Protein AF-A0A8K0KXI8-F1 (afdb_monomer)

Foldseek 3Di:
DDDDPDDDDDPDPLVVDDPVVNVVCVVPPDDDDDDDDDDDDDDDDDDDDDDPVVVVPDDDDPDDDDDDDDDDDDDCLCDDPPDPDRPCPCSVVVVPDDDPVRDPDPCPLVVVVVVLVVLQVVLLVVLLVLLCVLLVVLVVVLVCCCPPNDPVCVVVSVVVSVVLSVVSSVQSSLLCLQLPSSPPCLPVVVCNVVSSVVSSVLSSVLSVVVVVLVVQQVVCVVVVHDRDDDDDRDRPGDDDQDDPDDPVVSLVVLLVLDDPVVSVVLVVVLVVPPPNCSNVVSSSVSSNVVSVVVSVVVVVVSVVVVLVVQVVCVVVVNHDPVNVVCVVVVVND

pLDDT: mean 77.42, std 18.37, range [28.11, 97.62]

Organism: NCBI:txid2601811

Sequence (333 aa):
MGWLWNSKPSDDGYDILDAKTKALLDKEAPKPQSSPPPAIASQTAQPPPKSYSERVGLTNPLDKPTSPSSSESDTSLTVPPQSLYQDGRYSHLWKTYTPSTSAPSPTASQDQLTNLLSSYSSRRAAVSRAALENCVEEHIAENECFSSGNLAQKMRGCRDESKTFSKCYTLQARFLKAMGYMDLRLDEDGRGDERREAMQARADGIWQEVRRREELEKMAKKEGREMPVFGELEVPWRGEVGSGKSSEERQEEMLAWFKEERRELVREELKKVPEGERELELRLRIAETKADVGYGEAVGRFFEQEKEDRRARKEKGNTTLGDWLKWMGGWSQ

Nearest PDB structures (foldseek):
  5y6p-assembly1_iC  TM=2.484E-01  e=6.116E+00  Griffithsia pacifica

Mean predicted aligned error: 17.14 Å

Secondary structure (DSSP, 8-state):
---S---PPPS-TTTTS-HHHHHHHHHHSPPPPPP-PPP-----PPPPPPPHHHHTT-----------------------TT-S-TTSTTHHHHHT---TTTS--TTHHHHHHHHHHHHHHHHHHHHHHHHHHHTHHHHHHHHHHHHHS-HHHHHTTSHHHHHHHHHHHHHHHHHHHHHTTT-GGGGTTS-HHHHHHHHHHHHHHHHHHHHHHHHHHHHHHHHTPPPPPP-------SS---TTS-HHHHHHHHHTTS-HHHHHHHHHHHTTS-HHHHHHHHHHHHHHHHHHHHHHHHHHHHHHHHHHHHHHHHHTT---HHHHHHHHTTTT-

Radius of gyration: 33.35 Å; Cα contacts (8 Å, |Δi|>4): 166; chains: 1; bounding box: 68×60×109 Å

Solvent-accessible surface area (backbone atoms only — not comparable to full-atom values): 20612 Å² total; per-residue (Å²): 141,87,87,88,91,84,78,80,92,64,100,58,77,70,77,78,51,55,71,70,57,47,55,48,47,69,68,70,50,78,79,85,76,85,82,84,84,84,91,78,93,78,91,76,85,83,77,81,84,80,58,73,65,74,77,71,72,68,76,82,81,92,76,86,87,82,85,81,82,89,81,89,80,94,70,91,56,84,53,62,87,89,48,93,60,82,84,38,85,58,31,73,62,56,75,74,58,70,59,75,92,77,52,84,53,88,52,56,63,56,51,50,52,50,50,52,53,49,51,51,51,50,37,53,50,49,41,52,51,54,16,46,65,68,30,42,67,38,46,48,52,30,49,44,30,69,76,72,42,55,70,72,44,43,76,60,62,34,55,68,39,48,47,52,28,54,49,44,34,54,49,34,38,40,44,36,37,23,58,41,71,66,46,86,66,50,55,74,78,73,53,29,64,66,52,47,53,53,45,49,55,50,38,41,54,52,49,54,52,53,52,53,52,52,52,50,41,53,48,22,63,74,72,72,46,77,74,79,86,76,79,84,80,92,68,75,61,70,68,91,78,76,87,90,63,56,74,66,60,48,47,54,59,57,42,64,79,41,58,69,78,56,31,54,54,51,52,61,54,43,71,77,40,58,79,91,48,35,61,59,52,50,52,40,52,50,26,46,47,52,60,53,46,61,50,52,53,53,54,49,52,50,54,52,51,55,51,48,54,51,50,54,28,52,76,70,70,62,68,49,75,68,56,55,51,37,50,77,69,63,72,68,121

Structure (mmCIF, N/CA/C/O backbone):
data_AF-A0A8K0KXI8-F1
#
_entry.id   AF-A0A8K0KXI8-F1
#
loop_
_atom_site.group_PDB
_atom_site.id
_atom_site.type_symbol
_atom_site.label_atom_id
_atom_site.label_alt_id
_atom_site.label_comp_id
_atom_site.label_asym_id
_atom_site.label_entity_id
_atom_site.label_seq_id
_atom_site.pdbx_PDB_ins_code
_atom_site.Cartn_x
_atom_site.Cartn_y
_atom_site.Cartn_z
_atom_site.occupancy
_atom_site.B_iso_or_equiv
_atom_site.auth_seq_id
_atom_site.auth_comp_id
_atom_site.auth_asym_id
_atom_site.auth_atom_id
_atom_site.pdbx_PDB_model_num
ATOM 1 N N . MET A 1 1 ? -22.326 21.708 -14.425 1.00 40.41 1 MET A N 1
ATOM 2 C CA . MET A 1 1 ? -22.772 20.695 -15.404 1.00 40.41 1 MET A CA 1
ATOM 3 C C . MET A 1 1 ? -23.686 19.706 -14.699 1.00 40.41 1 MET A C 1
ATOM 5 O O . MET A 1 1 ? -23.256 18.624 -14.334 1.00 40.41 1 MET A O 1
ATOM 9 N N . GLY A 1 2 ? -24.916 20.118 -14.406 1.00 41.84 2 GLY A N 1
ATOM 10 C CA . GLY A 1 2 ? -25.935 19.235 -13.856 1.00 41.84 2 GLY A CA 1
ATOM 11 C C . GLY A 1 2 ? -27.028 19.129 -14.895 1.00 41.84 2 GLY A C 1
ATOM 12 O O . GLY A 1 2 ? -27.611 20.156 -15.202 1.00 41.84 2 GLY A O 1
ATOM 13 N N . TRP A 1 3 ? -27.222 17.938 -15.454 1.00 55.59 3 TRP A N 1
ATOM 14 C CA . TRP A 1 3 ? -28.424 17.466 -16.145 1.00 55.59 3 TRP A CA 1
ATOM 15 C C . TRP A 1 3 ? -28.251 15.961 -16.404 1.00 55.59 3 TRP A C 1
ATOM 17 O O . TRP A 1 3 ? -27.140 15.526 -16.693 1.00 55.59 3 TRP A O 1
ATOM 27 N N . LEU A 1 4 ? -29.363 15.219 -16.300 1.00 50.09 4 LEU A N 1
ATOM 28 C CA . LEU A 1 4 ? -29.606 13.814 -16.701 1.00 50.09 4 LEU A CA 1
ATOM 29 C C . LEU A 1 4 ? -29.782 12.715 -15.633 1.00 50.09 4 LEU A C 1
ATOM 31 O O . LEU A 1 4 ? -29.977 11.572 -16.021 1.00 50.09 4 LEU A O 1
ATOM 35 N N . TRP A 1 5 ? -29.871 13.005 -14.331 1.00 50.44 5 TRP A N 1
ATOM 36 C CA . TRP A 1 5 ? -30.201 11.953 -13.340 1.00 50.44 5 TRP A CA 1
ATOM 37 C C . TRP A 1 5 ? -31.448 12.258 -12.514 1.00 50.44 5 TRP A C 1
ATOM 39 O O . TRP A 1 5 ? -31.428 12.218 -11.289 1.00 50.44 5 TRP A O 1
ATOM 49 N N . ASN A 1 6 ? -32.555 12.563 -13.195 1.00 40.97 6 ASN A N 1
ATOM 50 C CA . ASN A 1 6 ? -33.868 12.542 -12.559 1.00 40.97 6 ASN A CA 1
ATOM 51 C C . ASN A 1 6 ? -34.928 11.961 -13.506 1.00 40.97 6 ASN A C 1
ATOM 53 O O . ASN A 1 6 ? -35.677 12.694 -14.145 1.00 40.97 6 ASN A O 1
ATOM 57 N N . SER A 1 7 ? -34.985 10.633 -13.602 1.00 42.75 7 SER A N 1
ATOM 58 C CA . SER A 1 7 ? -36.210 9.934 -13.996 1.00 42.75 7 SER A CA 1
ATOM 59 C C . SER A 1 7 ? -36.332 8.634 -13.198 1.00 42.75 7 SER A C 1
ATOM 61 O O . SER A 1 7 ? -35.348 7.944 -12.944 1.00 42.75 7 SER A O 1
ATOM 63 N N . LYS A 1 8 ? -37.543 8.394 -12.691 1.00 44.78 8 LYS A N 1
ATOM 64 C CA . LYS A 1 8 ? -37.931 7.231 -11.881 1.00 44.78 8 LYS A CA 1
ATOM 65 C C . LYS A 1 8 ? -37.913 5.961 -12.750 1.00 44.78 8 LYS A C 1
ATOM 67 O O . LYS A 1 8 ? -38.128 6.086 -13.953 1.00 44.78 8 LYS A O 1
ATOM 72 N N . PRO A 1 9 ? -37.704 4.765 -12.171 1.00 45.16 9 PRO A N 1
ATOM 73 C CA . PRO A 1 9 ? -37.575 3.542 -12.953 1.00 45.16 9 PRO A CA 1
ATOM 74 C C . PRO A 1 9 ? -38.932 3.139 -13.545 1.00 45.16 9 PRO A C 1
ATOM 76 O O . PRO A 1 9 ? -39.883 2.891 -12.806 1.00 45.16 9 PRO A O 1
ATOM 79 N N . SER A 1 10 ? -39.023 3.087 -14.873 1.00 48.97 10 SER A N 1
ATOM 80 C CA . SER A 1 10 ? -39.963 2.213 -15.579 1.00 48.97 10 SER A CA 1
ATOM 81 C C . SER A 1 10 ? -39.191 0.977 -16.030 1.00 48.97 10 SER A C 1
ATOM 83 O O . SER A 1 10 ? -38.054 1.110 -16.482 1.00 48.97 10 SER A O 1
ATOM 85 N N . ASP A 1 11 ? -39.796 -0.199 -15.871 1.00 56.03 11 ASP A N 1
ATOM 86 C CA . ASP A 1 11 ? -39.132 -1.513 -15.921 1.00 56.03 11 ASP A CA 1
ATOM 87 C C . ASP A 1 11 ? -38.483 -1.861 -17.276 1.00 56.03 11 ASP A C 1
ATOM 89 O O . ASP A 1 11 ? -37.634 -2.742 -17.332 1.00 56.03 11 ASP A O 1
ATOM 93 N N . ASP A 1 12 ? -38.786 -1.119 -18.348 1.00 61.91 12 ASP A N 1
ATOM 94 C CA . ASP A 1 12 ? -38.212 -1.341 -19.674 1.00 61.91 12 ASP A CA 1
ATOM 95 C C . ASP A 1 12 ? -37.539 -0.074 -20.228 1.00 61.91 12 ASP A C 1
ATOM 97 O O . ASP A 1 12 ? -38.179 0.901 -20.629 1.00 61.91 12 ASP A O 1
ATOM 101 N N . GLY A 1 13 ? -36.203 -0.098 -20.318 1.00 72.50 13 GLY A N 1
ATOM 102 C CA . GLY A 1 13 ? -35.390 0.982 -20.902 1.00 72.50 13 GLY A CA 1
ATOM 103 C C . GLY A 1 13 ? -35.623 1.216 -22.403 1.00 72.50 13 GLY A C 1
ATOM 104 O O . GLY A 1 13 ? -35.084 2.168 -22.968 1.00 72.50 13 GLY A O 1
ATOM 105 N N . TYR A 1 14 ? -36.437 0.373 -23.048 1.00 76.06 14 TYR A N 1
ATOM 106 C CA . TYR A 1 14 ? -36.833 0.517 -24.447 1.00 76.06 14 TYR A CA 1
ATOM 107 C C . TYR A 1 14 ? -37.674 1.774 -24.673 1.00 76.06 14 TYR A C 1
ATOM 109 O O . TYR A 1 14 ? -37.501 2.468 -25.676 1.00 76.06 14 TYR A O 1
ATOM 117 N N . ASP A 1 15 ? -38.533 2.131 -23.717 1.00 73.56 15 ASP A N 1
ATOM 118 C CA . ASP A 1 15 ? -39.483 3.232 -23.882 1.00 73.56 15 ASP A CA 1
ATOM 119 C C . ASP A 1 15 ? -38.824 4.612 -23.920 1.00 73.56 15 ASP A C 1
ATOM 121 O O . ASP A 1 15 ? -39.376 5.536 -24.522 1.00 73.56 15 ASP A O 1
ATOM 125 N N . ILE A 1 16 ? -37.609 4.723 -23.385 1.00 78.38 16 ILE A N 1
ATOM 126 C CA . ILE A 1 16 ? -36.824 5.961 -23.301 1.00 78.38 16 ILE A CA 1
ATOM 127 C C . ILE A 1 16 ? -36.079 6.254 -24.624 1.00 78.38 16 ILE A C 1
ATOM 129 O O . ILE A 1 16 ? -35.531 7.339 -24.806 1.00 78.38 16 ILE A O 1
ATOM 133 N N . LEU A 1 17 ? -36.068 5.319 -25.581 1.00 81.06 17 LEU A N 1
ATOM 134 C CA . LEU A 1 17 ? -35.341 5.475 -26.844 1.00 81.06 17 LEU A CA 1
ATOM 135 C C . LEU A 1 17 ? -36.074 6.377 -27.856 1.00 81.06 17 LEU A C 1
ATOM 137 O O . LEU A 1 17 ? -37.298 6.312 -28.010 1.00 81.06 17 LEU A O 1
ATOM 141 N N . ASP A 1 18 ? -35.303 7.168 -28.611 1.00 84.00 18 ASP A N 1
ATOM 142 C CA . ASP A 1 18 ? -35.806 7.975 -29.729 1.00 84.00 18 ASP A CA 1
ATOM 143 C C . ASP A 1 18 ? -36.464 7.100 -30.814 1.00 84.00 18 ASP A C 1
ATOM 145 O O . ASP A 1 18 ? -36.038 5.977 -31.097 1.00 84.00 18 ASP A O 1
ATOM 149 N N . ALA A 1 19 ? -37.488 7.637 -31.485 1.00 85.44 19 ALA A N 1
ATOM 150 C CA . ALA A 1 19 ? -38.315 6.887 -32.440 1.00 85.44 19 ALA A CA 1
ATOM 151 C C . ALA A 1 19 ? -37.519 6.254 -33.599 1.00 85.44 19 ALA A C 1
ATOM 153 O O . ALA A 1 19 ? -37.857 5.167 -34.066 1.00 85.44 19 ALA A O 1
ATOM 154 N N . LYS A 1 20 ? -36.437 6.904 -34.052 1.00 82.94 20 LYS A N 1
ATOM 155 C CA . LYS A 1 20 ? -35.549 6.352 -35.091 1.00 82.94 20 LYS A CA 1
ATOM 156 C C . LYS A 1 20 ? -34.763 5.138 -34.592 1.00 82.94 20 LYS A C 1
ATOM 158 O O . LYS A 1 20 ? -34.532 4.210 -35.358 1.00 82.94 20 LYS A O 1
ATOM 163 N N . THR A 1 21 ? -34.362 5.146 -33.327 1.00 78.88 21 THR A N 1
ATOM 164 C CA . THR A 1 21 ? -33.583 4.081 -32.691 1.00 78.88 21 THR A CA 1
ATOM 165 C C . THR A 1 21 ? -34.464 2.881 -32.376 1.00 78.88 21 THR A C 1
ATOM 167 O O . THR A 1 21 ? -34.054 1.757 -32.646 1.00 78.88 21 THR A O 1
ATOM 170 N N . LYS A 1 22 ? -35.702 3.119 -31.919 1.00 86.69 22 LYS A N 1
ATOM 171 C CA . LYS A 1 22 ? -36.737 2.078 -31.793 1.00 86.69 22 LYS A CA 1
ATOM 172 C C . LYS A 1 22 ? -36.995 1.389 -33.131 1.00 86.69 22 LYS A C 1
ATOM 174 O O . LYS A 1 22 ? -36.870 0.180 -33.232 1.00 86.69 22 LYS A O 1
ATOM 179 N N . ALA A 1 23 ? -37.203 2.166 -34.196 1.00 82.94 23 ALA A N 1
ATOM 180 C CA . ALA A 1 23 ? -37.436 1.612 -35.530 1.00 82.94 23 ALA A CA 1
ATOM 181 C C . ALA A 1 23 ? -36.261 0.771 -36.067 1.00 82.94 23 ALA A C 1
ATOM 183 O O . ALA A 1 23 ? -36.478 -0.168 -36.830 1.00 82.94 23 ALA A O 1
ATOM 184 N N . LEU A 1 24 ? -35.018 1.097 -35.693 1.00 85.38 24 LEU A N 1
ATOM 185 C CA . LEU A 1 24 ? -33.849 0.282 -36.033 1.00 85.38 24 LEU A CA 1
ATOM 186 C C . LEU A 1 24 ? -33.778 -0.994 -35.192 1.00 85.38 24 LEU A C 1
ATOM 188 O O . LEU A 1 24 ? -33.515 -2.055 -35.750 1.00 85.38 24 LEU A O 1
ATOM 192 N N . LEU A 1 25 ? -34.044 -0.911 -33.886 1.00 81.75 25 LEU A N 1
ATOM 193 C CA . LEU A 1 25 ? -34.084 -2.089 -33.021 1.00 81.75 25 LEU A CA 1
ATOM 194 C C . LEU A 1 25 ? -35.198 -3.047 -33.440 1.00 81.75 25 LEU A C 1
ATOM 196 O O . LEU A 1 25 ? -34.926 -4.228 -33.578 1.00 81.75 25 LEU A O 1
ATOM 200 N N . ASP A 1 26 ? -36.401 -2.559 -33.740 1.00 82.06 26 ASP A N 1
ATOM 201 C CA . ASP A 1 26 ? -37.510 -3.395 -34.223 1.00 82.06 26 ASP A CA 1
ATOM 202 C C . ASP A 1 26 ? -37.189 -4.078 -35.562 1.00 82.06 26 ASP A C 1
ATOM 204 O O . ASP A 1 26 ? -37.678 -5.172 -35.849 1.00 82.06 26 ASP A O 1
ATOM 208 N N . LYS A 1 27 ? -36.367 -3.435 -36.401 1.00 83.38 27 LYS A N 1
ATOM 209 C CA . LYS A 1 27 ? -35.970 -3.961 -37.711 1.00 83.38 27 LYS A CA 1
ATOM 210 C C . LYS A 1 27 ? -34.863 -5.013 -37.614 1.00 83.38 27 LYS A C 1
ATOM 212 O O . LYS A 1 27 ? -34.875 -5.967 -38.389 1.00 83.38 27 LYS A O 1
ATOM 217 N N . GLU A 1 28 ? -33.914 -4.820 -36.703 1.00 80.25 28 GLU A N 1
ATOM 218 C CA . GLU A 1 28 ? -32.741 -5.687 -36.526 1.00 80.25 28 GLU A CA 1
ATOM 219 C C . GLU A 1 28 ? -32.944 -6.744 -35.426 1.00 80.25 28 GLU A C 1
ATOM 221 O O . GLU A 1 28 ? -32.172 -7.701 -35.333 1.00 80.25 28 GLU A O 1
ATOM 226 N N . ALA A 1 29 ? -33.976 -6.607 -34.587 1.00 76.69 29 ALA A N 1
ATOM 227 C CA . ALA A 1 29 ? -34.255 -7.560 -33.526 1.00 76.69 29 ALA A CA 1
ATOM 228 C C . ALA A 1 29 ? -34.693 -8.914 -34.113 1.00 76.69 29 ALA A C 1
ATOM 230 O O . ALA A 1 29 ? -35.582 -8.982 -34.971 1.00 76.69 29 ALA A O 1
ATOM 231 N N . PRO A 1 30 ? -34.107 -10.027 -33.639 1.00 65.38 30 PRO A N 1
ATOM 232 C CA . PRO A 1 30 ? -34.533 -11.354 -34.050 1.00 65.38 30 PRO A CA 1
ATOM 233 C C . PRO A 1 30 ? -35.981 -11.591 -33.606 1.00 65.38 30 PRO A C 1
ATOM 235 O O . PRO A 1 30 ? -36.339 -11.351 -32.453 1.00 65.38 30 PRO A O 1
ATOM 238 N N . LYS A 1 31 ? -36.826 -12.082 -34.523 1.00 63.62 31 LYS A N 1
ATOM 239 C CA . LYS A 1 31 ? -38.225 -12.409 -34.208 1.00 63.62 31 LYS A CA 1
ATOM 240 C C . LYS A 1 31 ? -38.271 -13.415 -33.045 1.00 63.62 31 LYS A C 1
ATOM 242 O O . LYS A 1 31 ? -37.579 -14.434 -33.127 1.00 63.62 31 LYS A O 1
ATOM 247 N N . PRO A 1 32 ? -39.084 -13.177 -32.000 1.00 49.28 32 PRO A N 1
ATOM 248 C CA . PRO A 1 32 ? -39.177 -14.084 -30.866 1.00 49.28 32 PRO A CA 1
ATOM 249 C C . PRO A 1 32 ? -39.672 -15.456 -31.330 1.00 49.28 32 PRO A C 1
ATOM 251 O O . PRO A 1 32 ? -40.753 -15.594 -31.905 1.00 49.28 32 PRO A O 1
ATOM 254 N N . GLN A 1 33 ? -38.850 -16.477 -31.093 1.00 45.06 33 GLN A N 1
ATOM 255 C CA . GLN A 1 33 ? -39.262 -17.867 -31.215 1.00 45.06 33 GLN A CA 1
ATOM 256 C C . GLN A 1 33 ? -40.294 -18.160 -30.121 1.00 45.06 33 GLN A C 1
ATOM 258 O O . GLN A 1 33 ? -40.039 -17.934 -28.939 1.00 45.06 33 GLN A O 1
ATOM 263 N N . SER A 1 34 ? -41.462 -18.664 -30.514 1.00 38.59 34 SER A N 1
ATOM 264 C CA . SER A 1 34 ? -42.458 -19.205 -29.589 1.00 38.59 34 SER A CA 1
ATOM 265 C C . SER A 1 34 ? -41.847 -20.341 -28.762 1.00 38.59 34 SER A C 1
ATOM 267 O O . SER A 1 34 ? -41.314 -21.294 -29.331 1.00 38.59 34 SER A O 1
ATOM 269 N N . SER A 1 35 ? -41.950 -20.270 -27.439 1.00 42.75 35 SER A N 1
ATOM 270 C CA . SER A 1 35 ? -41.620 -21.362 -26.514 1.00 42.75 35 SER A CA 1
ATOM 271 C C . SER A 1 35 ? -42.904 -22.097 -26.061 1.00 42.75 35 SER A C 1
ATOM 273 O O . SER A 1 35 ? -44.002 -21.585 -26.280 1.00 42.75 35 SER A O 1
ATOM 275 N N . PRO A 1 36 ? -42.822 -23.251 -25.371 1.00 48.16 36 PRO A N 1
ATOM 276 C CA . PRO A 1 36 ? -42.325 -24.558 -25.839 1.00 48.16 36 PRO A CA 1
ATOM 277 C C . PRO A 1 36 ? -43.328 -25.704 -25.499 1.00 48.16 36 PRO A C 1
ATOM 279 O O . PRO A 1 36 ? -44.312 -25.461 -24.801 1.00 48.16 36 PRO A O 1
ATOM 282 N N . PRO A 1 37 ? -43.088 -26.980 -25.871 1.00 37.28 37 PRO A N 1
ATOM 283 C CA . PRO A 1 37 ? -43.632 -28.118 -25.125 1.00 37.28 37 PRO A CA 1
ATOM 284 C C . PRO A 1 37 ? -42.570 -28.795 -24.225 1.00 37.28 37 PRO A C 1
ATOM 286 O O . PRO A 1 37 ? -41.371 -28.574 -24.411 1.00 37.28 37 PRO A O 1
ATOM 289 N N . PRO A 1 38 ? -42.999 -29.568 -23.205 1.00 43.50 38 PRO A N 1
ATOM 290 C CA . PRO A 1 38 ? -42.221 -29.840 -21.999 1.00 43.50 38 PRO A CA 1
ATOM 291 C C . PRO A 1 38 ? -41.203 -30.982 -22.133 1.00 43.50 38 PRO A C 1
ATOM 293 O O . PRO A 1 38 ? -41.241 -31.803 -23.046 1.00 43.50 38 PRO A O 1
ATOM 296 N N . ALA A 1 39 ? -40.294 -30.998 -21.157 1.00 41.56 39 ALA A N 1
ATOM 297 C CA . ALA A 1 39 ? -39.118 -31.845 -21.032 1.00 41.56 39 ALA A CA 1
ATOM 298 C C . ALA A 1 39 ? -39.395 -33.359 -21.015 1.00 41.56 39 ALA A C 1
ATOM 300 O O . ALA A 1 39 ? -40.261 -33.838 -20.284 1.00 41.56 39 ALA A O 1
ATOM 301 N N . ILE A 1 40 ? -38.533 -34.110 -21.709 1.00 33.12 40 ILE A N 1
ATOM 302 C CA . ILE A 1 40 ? -38.200 -35.500 -21.380 1.00 33.12 40 ILE A CA 1
ATOM 303 C C . ILE A 1 40 ? -36.675 -35.626 -21.387 1.00 33.12 40 ILE A C 1
ATOM 305 O O . ILE A 1 40 ? -36.001 -35.251 -22.345 1.00 33.12 40 ILE A O 1
ATOM 309 N N . ALA A 1 41 ? -36.143 -36.141 -20.281 1.00 42.56 41 ALA A N 1
ATOM 310 C CA . ALA A 1 41 ? -34.749 -36.508 -20.114 1.00 42.56 41 ALA A CA 1
ATOM 311 C C . ALA A 1 41 ? -34.392 -37.715 -20.993 1.00 42.56 41 ALA A C 1
ATOM 313 O O . ALA A 1 41 ? -35.092 -38.724 -20.955 1.00 42.56 41 ALA A O 1
ATOM 314 N N . SER A 1 42 ? -33.275 -37.6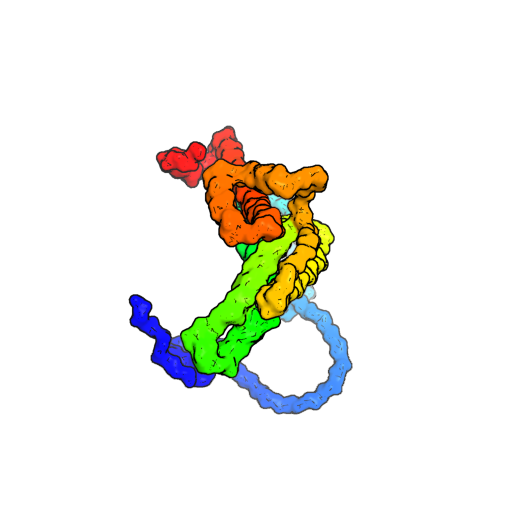43 -21.719 1.00 33.72 42 SER A N 1
ATOM 315 C CA . SER A 1 42 ? -32.437 -38.799 -22.070 1.00 33.72 42 SER A CA 1
ATOM 316 C C . SER A 1 42 ? -31.065 -38.331 -22.550 1.00 33.72 42 SER A C 1
ATOM 318 O O . SER A 1 42 ? -30.937 -37.464 -23.410 1.00 33.72 42 SER A O 1
ATOM 320 N N . GLN A 1 43 ? -30.040 -38.911 -21.937 1.00 43.12 43 GLN A N 1
ATOM 321 C CA . GLN A 1 43 ? -28.637 -38.772 -22.290 1.00 43.12 43 GLN A CA 1
ATOM 322 C C . GLN A 1 43 ? -28.384 -39.436 -23.648 1.00 43.12 43 GLN A C 1
ATOM 324 O O . GLN A 1 43 ? -28.680 -40.615 -23.801 1.00 43.12 43 GLN A O 1
ATOM 329 N N . THR A 1 44 ? -27.765 -38.723 -24.590 1.00 33.19 44 THR A N 1
ATOM 330 C CA . THR A 1 44 ? -27.015 -39.334 -25.700 1.00 33.19 44 THR A CA 1
ATOM 331 C C . THR A 1 44 ? -25.923 -38.383 -26.184 1.00 33.19 44 THR A C 1
ATOM 333 O O . THR A 1 44 ? -26.105 -37.168 -26.215 1.00 33.19 44 THR A O 1
ATOM 336 N N . ALA A 1 45 ? -24.780 -38.978 -26.517 1.00 36.47 45 ALA A N 1
ATOM 337 C CA . ALA A 1 45 ? -23.506 -38.367 -26.872 1.00 36.47 45 ALA A CA 1
ATOM 338 C C . ALA A 1 45 ? -23.589 -37.247 -27.927 1.00 36.47 45 ALA A C 1
ATOM 340 O O . ALA A 1 45 ? -24.279 -37.366 -28.939 1.00 36.47 45 ALA A O 1
ATOM 341 N N . GLN A 1 46 ? -22.817 -36.178 -27.706 1.00 37.69 46 GLN A N 1
ATOM 342 C CA . GLN A 1 46 ? -22.598 -35.108 -28.680 1.00 37.69 46 GLN A CA 1
ATOM 343 C C . GLN A 1 46 ? -21.801 -35.632 -29.892 1.00 37.69 46 GLN A C 1
ATOM 345 O O . GLN A 1 46 ? -20.744 -36.237 -29.696 1.00 37.69 46 GLN A O 1
ATOM 350 N N . PRO A 1 47 ? -22.238 -35.382 -31.141 1.00 47.22 47 PRO A N 1
ATOM 351 C CA . PRO A 1 47 ? -21.378 -35.540 -32.309 1.00 47.22 47 PRO A CA 1
ATOM 352 C C . PRO A 1 47 ? -20.337 -34.402 -32.370 1.00 47.22 47 PRO A C 1
ATOM 354 O O . PRO A 1 47 ? -20.595 -33.306 -31.859 1.00 47.22 47 PRO A O 1
ATOM 357 N N . PRO A 1 48 ? -19.160 -34.628 -32.985 1.00 55.19 48 PRO A N 1
ATOM 358 C CA . PRO A 1 48 ? -18.091 -33.632 -33.048 1.00 55.19 48 PRO A CA 1
ATOM 359 C C . PRO A 1 48 ? -18.520 -32.371 -33.823 1.00 55.19 48 PRO A C 1
ATOM 361 O O . PRO A 1 48 ? -19.395 -32.440 -34.694 1.00 55.19 48 PRO A O 1
ATOM 364 N N . PRO A 1 49 ? -17.914 -31.203 -33.536 1.00 53.12 49 PRO A N 1
ATOM 365 C CA . PRO A 1 49 ? -18.281 -29.952 -34.183 1.00 53.12 49 PRO A CA 1
ATOM 366 C C . PRO A 1 49 ? -17.984 -29.997 -35.687 1.00 53.12 49 PRO A C 1
ATOM 368 O O . PRO A 1 49 ? -16.860 -30.263 -36.113 1.00 53.12 49 PRO A O 1
ATOM 371 N N . LYS A 1 50 ? -19.008 -29.690 -36.488 1.00 54.88 50 LYS A N 1
ATOM 372 C CA . LYS A 1 50 ? -18.909 -29.505 -37.941 1.00 54.88 50 LYS A CA 1
ATOM 373 C C . LYS A 1 50 ? -17.848 -28.456 -38.272 1.00 54.88 50 LYS A C 1
ATOM 375 O O . LYS A 1 50 ? -17.901 -27.335 -37.756 1.00 54.88 50 LYS A O 1
ATOM 380 N N . SER A 1 51 ? -16.901 -28.822 -39.133 1.00 64.50 51 SER A N 1
ATOM 381 C CA . SER A 1 51 ? -15.852 -27.918 -39.607 1.00 64.50 51 SER A CA 1
ATOM 382 C C . SER A 1 51 ? -16.441 -26.750 -40.412 1.00 64.50 51 SER A C 1
ATOM 384 O O . SER A 1 51 ? -17.521 -26.853 -40.995 1.00 64.50 51 SER A O 1
ATOM 386 N N . TYR A 1 52 ? -15.733 -25.619 -40.430 1.00 56.72 52 TYR A N 1
ATOM 387 C CA . TYR A 1 52 ? -16.166 -24.361 -41.049 1.00 56.72 52 TYR A CA 1
ATOM 388 C C . TYR A 1 52 ? -16.626 -24.512 -42.513 1.00 56.72 52 TYR A C 1
ATOM 390 O O . TYR A 1 52 ? -17.560 -23.828 -42.920 1.00 56.72 52 TYR A O 1
ATOM 398 N N . SER A 1 53 ? -16.056 -25.454 -43.274 1.00 55.88 53 SER A N 1
ATOM 399 C CA . SER A 1 53 ? -16.401 -25.721 -44.680 1.00 55.88 53 SER A CA 1
ATOM 400 C C . SER A 1 53 ? -17.855 -26.160 -44.896 1.00 55.88 53 SER A C 1
ATOM 402 O O . SER A 1 53 ? -18.450 -25.808 -45.911 1.00 55.88 53 SER A O 1
ATOM 404 N N . GLU A 1 54 ? -18.469 -26.843 -43.927 1.00 63.88 54 GLU A N 1
ATOM 405 C CA . GLU A 1 54 ? -19.873 -27.275 -43.996 1.00 63.88 54 GLU A CA 1
ATOM 406 C C . GLU A 1 54 ? -20.864 -26.125 -43.743 1.00 63.88 54 GLU A C 1
ATOM 408 O O . GLU A 1 54 ? -22.020 -26.200 -44.154 1.00 63.88 54 GLU A O 1
ATOM 413 N N . ARG A 1 55 ? -20.429 -25.035 -43.089 1.00 59.25 55 ARG A N 1
ATOM 414 C CA . ARG A 1 55 ? -21.284 -23.866 -42.806 1.00 59.25 55 ARG A CA 1
ATOM 415 C C . ARG A 1 55 ? -21.412 -22.905 -43.985 1.00 59.25 55 ARG A C 1
ATOM 417 O O . ARG A 1 55 ? -22.343 -22.108 -43.997 1.00 59.25 55 ARG A O 1
ATOM 424 N N . VAL A 1 56 ? -20.502 -22.968 -44.957 1.00 60.41 56 VAL A N 1
ATOM 425 C CA . VAL A 1 56 ? -20.449 -22.017 -46.085 1.00 60.41 56 VAL A CA 1
ATOM 426 C C . VAL A 1 56 ? -21.063 -22.569 -47.377 1.00 60.41 56 VAL A C 1
ATOM 428 O O . VAL A 1 56 ? -21.003 -21.911 -48.409 1.00 60.41 56 VAL A O 1
ATOM 431 N N . GLY A 1 57 ? -21.677 -23.757 -47.341 1.00 48.75 57 GLY A N 1
ATOM 432 C CA . GLY A 1 57 ? -22.445 -24.287 -48.474 1.00 48.75 57 GLY A CA 1
ATOM 433 C C . GLY A 1 57 ? -21.622 -24.622 -49.723 1.00 48.75 57 GLY A C 1
ATOM 434 O O . GLY A 1 57 ? -22.178 -24.652 -50.819 1.00 48.75 57 GLY A O 1
ATOM 435 N N . LEU A 1 58 ? -20.318 -24.891 -49.592 1.00 43.19 58 LEU A N 1
ATOM 436 C CA . LEU A 1 58 ? -19.524 -25.412 -50.705 1.00 43.19 58 LEU A CA 1
ATOM 437 C C . LEU A 1 58 ? -19.756 -26.922 -50.824 1.00 43.19 58 LEU A C 1
ATOM 439 O O . LEU A 1 58 ? -19.197 -27.721 -50.074 1.00 43.19 58 LEU A O 1
ATOM 443 N N . THR A 1 59 ? -20.590 -27.312 -51.785 1.00 43.28 59 THR A N 1
ATOM 444 C CA . THR A 1 59 ? -20.630 -28.692 -52.273 1.00 43.28 59 THR A CA 1
ATOM 445 C C . THR A 1 59 ? -19.398 -28.910 -53.148 1.00 43.28 59 THR A C 1
ATOM 447 O O . THR A 1 59 ? -19.140 -28.128 -54.056 1.00 43.28 59 THR A O 1
ATOM 450 N N . ASN A 1 60 ? -18.594 -29.934 -52.852 1.00 46.88 60 ASN A N 1
ATOM 451 C CA . ASN A 1 60 ? -17.556 -30.406 -53.768 1.00 46.88 60 ASN A CA 1
ATOM 452 C C . ASN A 1 60 ? -18.237 -31.186 -54.902 1.00 46.88 60 ASN A C 1
ATOM 454 O O . ASN A 1 60 ? -18.780 -32.256 -54.615 1.00 46.88 60 ASN A O 1
ATOM 458 N N . PRO A 1 61 ? -18.157 -30.767 -56.176 1.00 39.69 61 PRO A N 1
ATOM 459 C CA . PRO A 1 61 ? -18.180 -31.721 -57.262 1.00 39.69 61 PRO A CA 1
ATOM 460 C C . PRO A 1 61 ? -16.763 -32.276 -57.407 1.00 39.69 61 PRO A C 1
ATOM 462 O O . PRO A 1 61 ? -15.801 -31.573 -57.722 1.00 39.69 61 PRO A O 1
ATOM 465 N N . LEU A 1 62 ? -16.646 -33.563 -57.110 1.00 41.47 62 LEU A N 1
ATOM 466 C CA . LEU A 1 62 ? -15.497 -34.371 -57.457 1.00 41.47 62 LEU A CA 1
ATOM 467 C C . LEU A 1 62 ? -15.484 -34.527 -58.985 1.00 41.47 62 LEU A C 1
ATOM 469 O O . LEU A 1 62 ? -16.105 -35.446 -59.492 1.00 41.47 62 LEU A O 1
ATOM 473 N N . ASP A 1 63 ? -14.779 -33.652 -59.699 1.00 33.03 63 ASP A N 1
ATOM 474 C CA . ASP A 1 63 ? -14.364 -33.904 -61.081 1.00 33.03 63 ASP A CA 1
ATOM 475 C C . ASP A 1 63 ? -12.899 -33.491 -61.262 1.00 33.03 63 ASP A C 1
ATOM 477 O O . ASP A 1 63 ? -12.494 -32.343 -61.073 1.00 33.03 63 ASP A O 1
ATOM 481 N N . LYS A 1 64 ? -12.077 -34.485 -61.596 1.00 35.88 64 LYS A N 1
ATOM 482 C CA . LYS A 1 64 ? -10.655 -34.379 -61.946 1.00 35.88 64 LYS A CA 1
ATOM 483 C C . LYS A 1 64 ? -10.535 -34.558 -63.473 1.00 35.88 64 LYS A C 1
ATOM 485 O O . LYS A 1 64 ? -11.390 -35.195 -64.075 1.00 35.88 64 LYS A O 1
ATOM 490 N N . PRO A 1 65 ? -9.399 -34.205 -64.084 1.00 43.09 65 PRO A N 1
ATOM 491 C CA . PRO A 1 65 ? -9.037 -32.897 -64.608 1.00 43.09 65 PRO A CA 1
ATOM 492 C C . PRO A 1 65 ? -9.094 -32.876 -66.153 1.00 43.09 65 PRO A C 1
ATOM 494 O O . PRO A 1 65 ? -8.876 -33.893 -66.804 1.00 43.09 65 PRO A O 1
ATOM 497 N N . THR A 1 66 ? -9.264 -31.708 -66.769 1.00 28.11 66 THR A N 1
ATOM 498 C CA . THR A 1 66 ? -8.850 -31.512 -68.170 1.00 28.11 66 THR A CA 1
ATOM 499 C C . THR A 1 66 ? -7.785 -30.431 -68.204 1.00 28.11 66 THR A C 1
ATOM 501 O O . THR A 1 66 ? -8.025 -29.282 -67.845 1.00 28.11 66 THR A O 1
ATOM 504 N N . SER A 1 67 ? -6.577 -30.846 -68.576 1.00 39.72 67 SER A N 1
ATOM 505 C CA . SER A 1 67 ? -5.476 -29.958 -68.930 1.00 39.72 67 SER A CA 1
ATOM 506 C C . SER A 1 67 ? -5.824 -29.223 -70.229 1.00 39.72 67 SER A C 1
ATOM 508 O O . SER A 1 67 ? -6.429 -29.818 -71.122 1.00 39.72 67 SER A O 1
ATOM 510 N N . PRO A 1 68 ? -5.390 -27.967 -70.372 1.00 36.59 68 PRO A N 1
ATOM 511 C CA . PRO A 1 68 ? -4.562 -27.699 -71.535 1.00 36.59 68 PRO A CA 1
ATOM 512 C C . PRO A 1 68 ? -3.223 -27.078 -71.143 1.00 36.59 68 PRO A C 1
ATOM 514 O O . PRO A 1 68 ? -3.113 -26.224 -70.265 1.00 36.59 68 PRO A O 1
ATOM 517 N N . SER A 1 69 ? -2.208 -27.587 -71.829 1.00 33.09 69 SER A N 1
ATOM 518 C CA . SER A 1 69 ? -0.832 -27.116 -71.861 1.00 33.09 69 SER A CA 1
ATOM 519 C C . SER A 1 69 ? -0.705 -25.783 -72.613 1.00 33.09 69 SER A C 1
ATOM 521 O O . SER A 1 69 ? -1.578 -25.450 -73.417 1.00 33.09 69 SER A O 1
ATOM 523 N N . SER A 1 70 ? 0.463 -25.147 -72.433 1.00 33.59 70 SER A N 1
ATOM 524 C CA . SER A 1 70 ? 1.100 -24.086 -73.246 1.00 33.59 70 SER A CA 1
ATOM 525 C C . SER A 1 70 ? 0.590 -22.646 -72.995 1.00 33.59 70 SER A C 1
ATOM 527 O O . SER A 1 70 ? -0.611 -22.420 -72.983 1.00 33.59 70 SER A O 1
ATOM 529 N N . SER A 1 71 ? 1.396 -21.605 -72.729 1.00 33.09 71 SER A N 1
ATOM 530 C CA . SER A 1 71 ? 2.855 -21.397 -72.755 1.00 33.09 71 SER A CA 1
ATOM 531 C C . SER A 1 71 ? 3.233 -20.162 -71.913 1.00 33.09 71 SER A C 1
ATOM 533 O O . SER A 1 71 ? 2.452 -19.223 -71.825 1.00 33.09 71 SER A O 1
ATOM 535 N N . GLU A 1 72 ? 4.446 -20.191 -71.353 1.00 40.38 72 GLU A N 1
ATOM 536 C CA . GLU A 1 72 ? 5.427 -19.092 -71.228 1.00 40.38 72 GLU A CA 1
ATOM 537 C C . GLU A 1 72 ? 4.968 -17.667 -70.846 1.00 40.38 72 GLU A C 1
ATOM 539 O O . GLU A 1 72 ? 4.437 -16.925 -71.664 1.00 40.38 72 GLU A O 1
ATOM 544 N N . SER A 1 73 ? 5.381 -17.223 -69.650 1.00 32.84 73 SER A N 1
ATOM 545 C CA . SER A 1 73 ? 6.195 -16.001 -69.509 1.00 32.84 73 SER A CA 1
ATOM 546 C C . SER A 1 73 ? 6.756 -15.864 -68.089 1.00 32.84 73 SER A C 1
ATOM 548 O O . SER A 1 73 ? 6.027 -15.959 -67.102 1.00 32.84 73 SER A O 1
ATOM 550 N N . ASP A 1 74 ? 8.061 -15.628 -68.035 1.00 39.16 74 ASP A N 1
ATOM 551 C CA . ASP A 1 74 ? 8.907 -15.250 -66.906 1.00 39.16 74 ASP A CA 1
ATOM 552 C C . ASP A 1 74 ? 8.236 -14.531 -65.727 1.00 39.16 74 ASP A C 1
ATOM 554 O O . ASP A 1 74 ? 7.767 -13.399 -65.827 1.00 39.16 74 ASP A O 1
ATOM 558 N N . THR A 1 75 ? 8.320 -15.141 -64.548 1.00 38.97 75 THR A N 1
ATOM 559 C CA . THR A 1 75 ? 9.057 -14.605 -63.388 1.00 38.97 75 THR A CA 1
ATOM 560 C C . THR A 1 75 ? 8.914 -15.624 -62.266 1.00 38.97 75 THR A C 1
ATOM 562 O O . THR A 1 75 ? 7.814 -15.871 -61.778 1.00 38.97 75 THR A O 1
ATOM 565 N N . SER A 1 76 ? 10.015 -16.235 -61.831 1.00 46.38 76 SER A N 1
ATOM 566 C CA . SER A 1 76 ? 10.037 -17.021 -60.598 1.00 46.38 76 SER A CA 1
ATOM 567 C C . SER A 1 76 ? 9.764 -16.078 -59.424 1.00 46.38 76 SER A C 1
ATOM 569 O O . SER A 1 76 ? 10.674 -15.480 -58.850 1.00 46.38 76 SER A O 1
ATOM 571 N N . LEU A 1 77 ? 8.489 -15.871 -59.110 1.00 54.38 77 LEU A N 1
ATOM 572 C CA . LEU A 1 77 ? 8.068 -15.134 -57.934 1.00 54.38 77 LEU A CA 1
ATOM 573 C C . LEU A 1 77 ? 8.320 -16.041 -56.735 1.00 54.38 77 LEU A C 1
ATOM 575 O O . LEU A 1 77 ? 7.474 -16.848 -56.367 1.00 54.38 77 LEU A O 1
ATOM 579 N N . THR A 1 78 ? 9.526 -15.931 -56.182 1.00 64.94 78 THR A N 1
ATOM 580 C CA . THR A 1 78 ? 9.980 -16.621 -54.976 1.00 64.94 78 THR A CA 1
ATOM 581 C C . THR A 1 78 ? 8.998 -16.342 -53.845 1.00 64.94 78 THR A C 1
ATOM 583 O O . THR A 1 78 ? 9.000 -15.261 -53.256 1.00 64.94 78 THR A O 1
ATOM 586 N N . VAL A 1 79 ? 8.118 -17.302 -53.570 1.00 70.19 79 VAL A N 1
ATOM 587 C CA . VAL A 1 79 ? 7.224 -17.239 -52.417 1.00 70.19 79 VAL A CA 1
ATOM 588 C C . VAL A 1 79 ? 7.979 -17.805 -51.212 1.00 70.19 79 VAL A C 1
ATOM 590 O O . VAL A 1 79 ? 8.676 -18.812 -51.352 1.00 70.19 79 VAL A O 1
ATOM 593 N N . PRO A 1 80 ? 7.903 -17.175 -50.029 1.00 74.75 80 PRO A N 1
ATOM 594 C CA . PRO A 1 80 ? 8.548 -17.707 -48.836 1.00 74.75 80 PRO A CA 1
ATOM 595 C C . PRO A 1 80 ? 8.006 -19.099 -48.452 1.00 74.75 80 PRO A C 1
ATOM 597 O O . PRO A 1 80 ? 6.826 -19.398 -48.678 1.00 74.75 80 PRO A O 1
ATOM 600 N N . PRO A 1 81 ? 8.836 -19.952 -47.821 1.00 78.81 81 PRO A N 1
ATOM 601 C CA . PRO A 1 81 ? 8.452 -21.312 -47.436 1.00 78.81 81 PRO A CA 1
ATOM 602 C C . PRO A 1 81 ? 7.313 -21.349 -46.405 1.00 78.81 81 PRO A C 1
ATOM 604 O O . PRO A 1 81 ? 6.615 -22.349 -46.299 1.00 78.81 81 PRO A O 1
ATOM 607 N N . GLN A 1 82 ? 7.089 -20.252 -45.678 1.00 76.88 82 GLN A N 1
ATOM 608 C CA . GLN A 1 82 ? 5.972 -20.078 -44.745 1.00 76.88 82 GLN A CA 1
ATOM 609 C C . GLN A 1 82 ? 4.619 -19.888 -45.451 1.00 76.88 82 GLN A C 1
ATOM 611 O O . GLN A 1 82 ? 3.580 -19.854 -44.792 1.00 76.88 82 GLN A O 1
ATOM 616 N N . SER A 1 83 ? 4.607 -19.741 -46.778 1.00 80.25 83 SER A N 1
ATOM 617 C CA . SER A 1 83 ? 3.370 -19.651 -47.542 1.00 80.25 83 SER A CA 1
ATOM 618 C C . SER A 1 83 ? 2.707 -21.016 -47.722 1.00 80.25 83 SER A C 1
ATOM 620 O O . SER A 1 83 ? 3.351 -22.024 -48.010 1.00 80.25 83 SER A O 1
ATOM 622 N N . LEU A 1 84 ? 1.381 -21.034 -47.580 1.00 83.31 84 LEU A N 1
ATOM 623 C CA . LEU A 1 84 ? 0.572 -22.242 -47.761 1.00 83.31 84 LEU A CA 1
ATOM 624 C C . LEU A 1 84 ? 0.484 -22.673 -49.239 1.00 83.31 84 LEU A C 1
ATOM 626 O O . LEU A 1 84 ? 0.251 -23.842 -49.527 1.00 83.31 84 LEU A O 1
ATOM 630 N N . TYR A 1 85 ? 0.707 -21.742 -50.174 1.00 82.12 85 TYR A N 1
ATOM 631 C CA . TYR A 1 85 ? 0.632 -21.965 -51.618 1.00 82.12 85 TYR A CA 1
ATOM 632 C C . TYR A 1 85 ? 1.957 -21.593 -52.290 1.00 82.12 85 TYR A C 1
ATOM 634 O O . TYR A 1 85 ? 2.277 -20.416 -52.455 1.00 82.12 85 TYR A O 1
ATOM 642 N N . GLN A 1 86 ? 2.705 -22.619 -52.697 1.00 82.56 86 GLN A N 1
ATOM 643 C CA . GLN A 1 86 ? 4.037 -22.502 -53.313 1.00 82.56 86 GLN A CA 1
ATOM 644 C C . GLN A 1 86 ? 3.997 -22.243 -54.827 1.00 82.56 86 GLN A C 1
ATOM 646 O O . GLN A 1 86 ? 5.016 -22.003 -55.461 1.00 82.56 86 GLN A O 1
ATOM 651 N N . ASP A 1 87 ? 2.807 -22.283 -55.416 1.00 82.25 87 ASP A N 1
ATOM 652 C CA . ASP A 1 87 ? 2.555 -22.119 -56.851 1.00 82.25 87 ASP A CA 1
ATOM 653 C C . ASP A 1 87 ? 2.617 -20.661 -57.340 1.00 82.25 87 ASP A C 1
ATOM 655 O O . ASP A 1 87 ? 2.332 -20.383 -58.502 1.00 82.25 87 ASP A O 1
ATOM 659 N N . GLY A 1 88 ? 2.959 -19.709 -56.467 1.00 75.19 88 GLY A N 1
ATOM 660 C CA . GLY A 1 88 ? 3.094 -18.304 -56.844 1.00 75.19 88 GLY A CA 1
ATOM 661 C C . GLY A 1 88 ? 1.776 -17.535 -56.952 1.00 75.19 88 GLY A C 1
ATOM 662 O O . GLY A 1 88 ? 1.825 -16.314 -57.128 1.00 75.19 88 GLY A O 1
ATOM 663 N N . ARG A 1 89 ? 0.603 -18.170 -56.779 1.00 82.50 89 ARG A N 1
ATOM 664 C CA . ARG A 1 89 ? -0.713 -17.511 -56.949 1.00 82.50 89 ARG A CA 1
ATOM 665 C C . ARG A 1 89 ? -0.907 -16.305 -56.031 1.00 82.50 89 ARG A C 1
ATOM 667 O O . ARG A 1 89 ? -1.439 -15.275 -56.439 1.00 82.50 89 ARG A O 1
ATOM 674 N N . TYR A 1 90 ? -0.408 -16.402 -54.804 1.00 80.25 90 TYR A N 1
ATOM 675 C CA . TYR A 1 90 ? -0.495 -15.341 -53.798 1.00 80.25 90 TYR A CA 1
ATOM 676 C C . TYR A 1 90 ? 0.813 -14.570 -53.616 1.00 80.25 90 TYR A C 1
ATOM 678 O O . TYR A 1 90 ? 0.961 -13.825 -52.653 1.00 80.25 90 TYR A O 1
ATOM 686 N N . SER A 1 91 ? 1.770 -14.716 -54.536 1.00 81.62 91 SER A N 1
ATOM 687 C CA . SER A 1 91 ? 3.073 -14.041 -54.467 1.00 81.62 91 SER A CA 1
ATOM 688 C C . SER A 1 91 ? 2.957 -12.522 -54.304 1.00 81.62 91 SER A C 1
ATOM 690 O O . SER A 1 91 ? 3.753 -11.914 -53.595 1.00 81.62 91 SER A O 1
ATOM 692 N N . HIS A 1 92 ? 1.936 -11.903 -54.902 1.00 81.25 92 HIS A N 1
ATOM 693 C CA . HIS A 1 92 ? 1.662 -10.473 -54.776 1.00 81.25 92 HIS A CA 1
ATOM 694 C C . HIS A 1 92 ? 1.327 -10.036 -53.339 1.00 81.25 92 HIS A C 1
ATOM 696 O O . HIS A 1 92 ? 1.711 -8.935 -52.959 1.00 81.25 92 HIS A O 1
ATOM 702 N N . LEU A 1 93 ? 0.691 -10.891 -52.527 1.00 80.75 93 LEU A N 1
ATOM 703 C CA . LEU A 1 93 ? 0.413 -10.607 -51.111 1.00 80.75 93 LEU A CA 1
ATOM 704 C C . LEU A 1 93 ? 1.699 -10.624 -50.276 1.00 80.75 93 LEU A C 1
ATOM 706 O O . LEU A 1 93 ? 1.857 -9.829 -49.353 1.00 80.75 93 LEU A O 1
ATOM 710 N N . TRP A 1 94 ? 2.642 -11.499 -50.635 1.00 78.25 94 TRP A N 1
ATOM 711 C CA . TRP A 1 94 ? 3.933 -11.618 -49.956 1.00 78.25 94 TRP A CA 1
ATOM 712 C C . TRP A 1 94 ? 4.902 -10.487 -50.295 1.00 78.25 94 TRP A C 1
ATOM 714 O O . TRP A 1 94 ? 5.734 -10.147 -49.462 1.00 78.25 94 TRP A O 1
ATOM 724 N N . LYS A 1 95 ? 4.775 -9.853 -51.469 1.00 79.19 95 LYS A N 1
ATOM 725 C CA . LYS A 1 95 ? 5.620 -8.705 -51.858 1.00 79.19 95 LYS A CA 1
ATOM 726 C C . LYS A 1 95 ? 5.506 -7.524 -50.891 1.00 79.19 95 LYS A C 1
ATOM 728 O O . LYS A 1 95 ? 6.474 -6.797 -50.708 1.00 79.19 95 LYS A O 1
ATOM 733 N N . THR A 1 96 ? 4.335 -7.332 -50.292 1.00 75.69 96 THR A N 1
ATOM 734 C CA . THR A 1 96 ? 4.064 -6.258 -49.324 1.00 75.69 96 THR A CA 1
ATOM 735 C C . THR A 1 96 ? 3.980 -6.760 -47.885 1.00 75.69 96 THR A C 1
ATOM 737 O O . THR A 1 96 ? 3.753 -5.963 -46.978 1.00 75.69 96 THR A O 1
ATOM 740 N N . TYR A 1 97 ? 4.122 -8.068 -47.656 1.00 73.81 97 TYR A N 1
ATOM 741 C CA . TYR A 1 97 ? 4.044 -8.644 -46.321 1.00 73.81 97 TYR A CA 1
ATOM 742 C C . TYR A 1 97 ? 5.340 -8.379 -45.557 1.00 73.81 97 TYR A C 1
ATOM 744 O O . TYR A 1 97 ? 6.394 -8.935 -45.866 1.00 73.81 97 TYR A O 1
ATOM 752 N N . THR A 1 98 ? 5.247 -7.559 -44.520 1.00 68.12 98 THR A N 1
ATOM 753 C CA . THR A 1 98 ? 6.289 -7.412 -43.510 1.00 68.12 98 THR A CA 1
ATOM 754 C C . THR A 1 98 ? 5.902 -8.245 -42.286 1.00 68.12 98 THR A C 1
ATOM 756 O O . THR A 1 98 ? 4.877 -7.970 -41.656 1.00 68.12 98 THR A O 1
ATOM 759 N N . PRO A 1 99 ? 6.673 -9.288 -41.921 1.00 68.69 99 PRO A N 1
ATOM 760 C CA . PRO A 1 99 ? 6.413 -10.021 -40.688 1.00 68.69 99 PRO A CA 1
ATOM 761 C C . PRO A 1 99 ? 6.540 -9.068 -39.499 1.00 68.69 99 PRO A C 1
ATOM 763 O O . PRO A 1 99 ? 7.475 -8.264 -39.447 1.00 68.69 99 PRO A O 1
ATOM 766 N N . SER A 1 100 ? 5.616 -9.163 -38.539 1.00 57.34 100 SER A N 1
ATOM 767 C CA . SER A 1 100 ? 5.513 -8.241 -37.395 1.00 57.34 100 SER A CA 1
ATOM 768 C C . SER A 1 100 ? 6.798 -8.130 -36.565 1.00 57.34 100 SER A C 1
ATOM 770 O O . SER A 1 100 ? 7.035 -7.104 -35.943 1.00 57.34 100 SER A O 1
ATOM 772 N N . THR A 1 101 ? 7.665 -9.142 -36.602 1.00 58.31 101 THR A N 1
ATOM 773 C CA . THR A 1 101 ? 8.989 -9.151 -35.961 1.00 58.31 101 THR A CA 1
ATOM 774 C C . THR A 1 101 ? 10.023 -8.233 -36.620 1.00 58.31 101 THR A C 1
ATOM 776 O O . THR A 1 101 ? 11.027 -7.912 -35.993 1.00 58.31 101 THR A O 1
ATOM 779 N N . SER A 1 102 ? 9.806 -7.814 -37.868 1.00 55.25 102 SER A N 1
ATOM 780 C CA . SER A 1 102 ? 10.736 -6.978 -38.645 1.00 55.25 102 SER A CA 1
ATOM 781 C C . SER A 1 102 ? 10.317 -5.510 -38.748 1.00 55.25 102 SER A C 1
ATOM 783 O O . SER A 1 102 ? 11.150 -4.654 -39.044 1.00 55.25 102 SER A O 1
ATOM 785 N N . ALA A 1 103 ? 9.046 -5.203 -38.483 1.00 48.62 103 ALA A N 1
ATOM 786 C CA . ALA A 1 103 ? 8.551 -3.839 -38.424 1.00 48.62 103 ALA A CA 1
ATOM 787 C C . ALA A 1 103 ? 8.605 -3.364 -36.963 1.00 48.62 103 ALA A C 1
ATOM 789 O O . ALA A 1 103 ? 7.820 -3.854 -36.150 1.00 48.62 103 ALA A O 1
ATOM 790 N N . PRO A 1 104 ? 9.491 -2.420 -36.590 1.00 53.16 104 PRO A N 1
ATOM 791 C CA . PRO A 1 104 ? 9.366 -1.748 -35.308 1.00 53.16 104 PRO A CA 1
ATOM 792 C C . PRO A 1 104 ? 8.067 -0.940 -35.357 1.00 53.16 104 PRO A C 1
ATOM 794 O O . PRO A 1 104 ? 8.032 0.160 -35.908 1.00 53.16 104 PRO A O 1
ATOM 797 N N . SER A 1 105 ? 6.969 -1.510 -34.852 1.00 49.44 105 SER A N 1
ATOM 798 C CA . SER A 1 105 ? 5.744 -0.738 -34.680 1.00 49.44 105 SER A CA 1
ATOM 799 C C . SER A 1 105 ? 6.088 0.455 -33.783 1.00 49.44 105 SER A C 1
ATOM 801 O O . SER A 1 105 ? 6.637 0.240 -32.698 1.00 49.44 105 SER A O 1
ATOM 803 N N . PRO A 1 106 ? 5.758 1.700 -34.168 1.00 54.59 106 PRO A N 1
ATOM 804 C CA . PRO A 1 106 ? 5.906 2.847 -33.276 1.00 54.59 106 PRO A CA 1
ATOM 805 C C . PRO A 1 106 ? 5.071 2.691 -31.994 1.00 54.59 106 PRO A C 1
ATOM 807 O O . PRO A 1 106 ? 5.325 3.397 -31.022 1.00 54.59 106 PRO A O 1
ATOM 810 N N . THR A 1 107 ? 4.113 1.756 -31.971 1.00 55.78 107 THR A N 1
ATOM 811 C CA . THR A 1 107 ? 3.344 1.399 -30.778 1.00 55.78 107 THR A CA 1
ATOM 812 C C . THR A 1 107 ? 4.026 0.341 -29.920 1.00 55.78 107 THR A C 1
ATOM 814 O O . THR A 1 107 ? 3.731 0.296 -28.744 1.00 55.78 107 THR A O 1
ATOM 817 N N . ALA A 1 108 ? 4.966 -0.473 -30.420 1.00 65.94 108 ALA A N 1
ATOM 818 C CA . ALA A 1 108 ? 5.480 -1.624 -29.662 1.00 65.94 108 ALA A CA 1
ATOM 819 C C . ALA A 1 108 ? 6.140 -1.228 -28.330 1.00 65.94 108 ALA A C 1
ATOM 821 O O . ALA A 1 108 ? 5.969 -1.915 -27.325 1.00 65.94 108 ALA A O 1
ATOM 822 N N . SER A 1 109 ? 6.859 -0.103 -28.299 1.00 70.06 109 SER A N 1
ATOM 823 C CA . SER A 1 109 ? 7.438 0.438 -27.066 1.00 70.06 109 SER A CA 1
ATOM 824 C C . SER A 1 109 ? 6.349 1.022 -26.154 1.00 70.06 109 SER A C 1
ATOM 826 O O . SER A 1 109 ? 6.308 0.739 -24.959 1.00 70.06 109 SER A O 1
ATOM 828 N N . GLN A 1 110 ? 5.407 1.782 -26.712 1.00 76.38 110 GLN A N 1
ATOM 829 C CA . GLN A 1 110 ? 4.281 2.323 -25.953 1.00 76.38 110 GLN A CA 1
ATOM 830 C C . GLN A 1 110 ? 3.422 1.206 -25.338 1.00 76.38 110 GLN A C 1
ATOM 832 O O . GLN A 1 110 ? 3.089 1.280 -24.160 1.00 76.38 110 GLN A O 1
ATOM 837 N N . ASP A 1 111 ? 3.150 0.154 -26.104 1.00 82.00 111 ASP A N 1
ATOM 838 C CA . ASP A 1 111 ? 2.385 -1.028 -25.721 1.00 82.00 111 ASP A CA 1
ATOM 839 C C . ASP A 1 111 ? 3.094 -1.779 -24.582 1.00 82.00 111 ASP A C 1
ATOM 841 O O . ASP A 1 111 ? 2.461 -2.170 -23.601 1.00 82.00 111 ASP A O 1
ATOM 845 N N . GLN A 1 112 ? 4.425 -1.914 -24.644 1.00 82.81 112 GLN A N 1
ATOM 846 C CA . GLN A 1 112 ? 5.229 -2.480 -23.553 1.00 82.81 112 GLN A CA 1
ATOM 847 C C . GLN A 1 112 ? 5.114 -1.657 -22.267 1.00 82.81 112 GLN A C 1
ATOM 849 O O . GLN A 1 112 ? 4.843 -2.223 -21.206 1.00 82.81 112 GLN A O 1
ATOM 854 N N . LEU A 1 113 ? 5.247 -0.330 -22.344 1.00 85.38 113 LEU A N 1
ATOM 855 C CA . LEU A 1 113 ? 5.084 0.538 -21.177 1.00 85.38 113 LEU A CA 1
ATOM 856 C C . LEU A 1 113 ? 3.656 0.469 -20.617 1.00 85.38 113 LEU A C 1
ATOM 858 O O . LEU A 1 113 ? 3.476 0.393 -19.400 1.00 85.38 113 LEU A O 1
ATOM 862 N N . THR A 1 114 ? 2.634 0.454 -21.477 1.00 88.00 114 THR A N 1
ATOM 863 C CA . THR A 1 114 ? 1.241 0.309 -21.036 1.00 88.00 114 THR A CA 1
ATOM 864 C C . THR A 1 114 ? 0.985 -1.050 -20.405 1.00 88.00 114 THR A C 1
ATOM 866 O O . THR A 1 114 ? 0.267 -1.119 -19.412 1.00 88.00 114 THR A O 1
ATOM 869 N N . ASN A 1 115 ? 1.610 -2.114 -20.912 1.00 87.06 115 ASN A N 1
ATOM 870 C CA . ASN A 1 115 ? 1.515 -3.449 -20.331 1.00 87.06 115 ASN A CA 1
ATOM 871 C C . ASN A 1 115 ? 2.180 -3.494 -18.952 1.00 87.06 115 ASN A C 1
ATOM 873 O O . ASN A 1 115 ? 1.602 -4.051 -18.021 1.00 87.06 115 ASN A O 1
ATOM 877 N N . LEU A 1 116 ? 3.338 -2.848 -18.780 1.00 86.75 116 LEU A N 1
ATOM 878 C CA . LEU A 1 116 ? 3.979 -2.707 -17.471 1.00 86.75 116 LEU A CA 1
ATOM 879 C C . LEU A 1 116 ? 3.075 -1.945 -16.490 1.00 86.75 116 LEU A C 1
ATOM 881 O O . LEU A 1 116 ? 2.785 -2.460 -15.408 1.00 86.75 116 LEU A O 1
ATOM 885 N N . LEU A 1 117 ? 2.543 -0.786 -16.890 1.00 89.62 117 LEU A N 1
ATOM 886 C CA . LEU A 1 117 ? 1.643 0.030 -16.061 1.00 89.62 117 LEU A CA 1
ATOM 887 C C . LEU A 1 117 ? 0.344 -0.700 -15.714 1.00 89.62 117 LEU A C 1
ATOM 889 O O . LEU A 1 117 ? -0.105 -0.657 -14.568 1.00 89.62 117 LEU A O 1
ATOM 893 N N . SER A 1 118 ? -0.241 -1.395 -16.688 1.00 90.44 118 SER A N 1
ATOM 894 C CA . SER A 1 118 ? -1.436 -2.218 -16.507 1.00 90.44 118 SER A CA 1
ATOM 895 C C . SER A 1 118 ? -1.167 -3.397 -15.572 1.00 90.44 118 SER A C 1
ATOM 897 O O . SER A 1 118 ? -1.972 -3.680 -14.687 1.00 90.44 118 SER A O 1
ATOM 899 N N . SER A 1 119 ? -0.007 -4.048 -15.688 1.00 88.88 119 SER A N 1
ATOM 900 C CA . SER A 1 119 ? 0.365 -5.146 -14.794 1.00 88.88 119 SER A CA 1
ATOM 901 C C . SER A 1 119 ? 0.504 -4.669 -13.345 1.00 88.88 119 SER A C 1
ATOM 903 O O . SER A 1 119 ? -0.014 -5.315 -12.434 1.00 88.88 119 SER A O 1
ATOM 905 N N . TYR A 1 120 ? 1.121 -3.504 -13.122 1.00 89.50 120 TYR A N 1
ATOM 906 C CA . TYR A 1 120 ? 1.264 -2.916 -11.792 1.00 89.50 120 TYR A CA 1
ATOM 907 C C . TYR A 1 120 ? -0.083 -2.494 -11.205 1.00 89.50 120 TYR A C 1
ATOM 909 O O . TYR A 1 120 ? -0.377 -2.816 -10.053 1.00 89.50 120 TYR A O 1
ATOM 917 N N . SER A 1 121 ? -0.930 -1.821 -11.989 1.00 92.06 121 SER A N 1
ATOM 918 C CA . SER A 1 121 ? -2.261 -1.420 -11.528 1.00 92.06 121 SER A CA 1
ATOM 919 C C . SER A 1 121 ? -3.150 -2.631 -11.230 1.00 92.06 121 SER A C 1
ATOM 921 O O . SER A 1 121 ? -3.837 -2.639 -10.210 1.00 92.06 121 SER A O 1
ATOM 923 N N . SER A 1 122 ? -3.067 -3.689 -12.042 1.00 92.75 122 SER A N 1
ATOM 924 C CA . SER A 1 122 ? -3.760 -4.959 -11.814 1.00 92.75 122 SER A CA 1
ATOM 925 C C . SER A 1 122 ? -3.314 -5.630 -10.512 1.00 92.75 122 SER A C 1
ATOM 927 O O . SER A 1 122 ? -4.149 -6.007 -9.692 1.00 92.75 122 SER A O 1
ATOM 929 N N . ARG A 1 123 ? -2.003 -5.700 -10.251 1.00 91.50 123 ARG A N 1
ATOM 930 C CA . ARG A 1 123 ? -1.457 -6.248 -8.995 1.00 91.50 123 ARG A CA 1
ATOM 931 C C . ARG A 1 123 ? -1.867 -5.414 -7.787 1.00 91.50 123 ARG A C 1
ATOM 933 O O . ARG A 1 123 ? -2.268 -5.964 -6.765 1.00 91.50 123 ARG A O 1
ATOM 940 N N . ARG A 1 124 ? -1.847 -4.085 -7.917 1.00 92.69 124 ARG A N 1
ATOM 941 C CA . ARG A 1 124 ? -2.307 -3.173 -6.862 1.00 92.69 124 ARG A CA 1
ATOM 942 C C . ARG A 1 124 ? -3.787 -3.396 -6.559 1.00 92.69 124 ARG A C 1
ATOM 944 O O . ARG A 1 124 ? -4.163 -3.444 -5.391 1.00 92.69 124 ARG A O 1
ATOM 951 N N . ALA A 1 125 ? -4.602 -3.582 -7.597 1.00 94.94 125 ALA A N 1
ATOM 952 C CA . ALA A 1 125 ? -6.007 -3.937 -7.450 1.00 94.94 125 ALA A CA 1
ATOM 953 C C . ALA A 1 125 ? -6.182 -5.321 -6.797 1.00 94.94 125 ALA A C 1
ATOM 955 O O . ALA A 1 125 ? -7.072 -5.498 -5.968 1.00 94.94 125 ALA A O 1
ATOM 956 N N . ALA A 1 126 ? -5.318 -6.289 -7.110 1.00 94.31 126 ALA A N 1
ATOM 957 C CA . ALA A 1 126 ? -5.329 -7.604 -6.476 1.00 94.31 126 ALA A CA 1
ATOM 958 C C . ALA A 1 126 ? -5.002 -7.525 -4.975 1.00 94.31 126 ALA A C 1
ATOM 960 O O . ALA A 1 126 ? -5.681 -8.176 -4.190 1.00 94.31 126 ALA A O 1
ATOM 961 N N . VAL A 1 127 ? -4.046 -6.681 -4.558 1.00 95.56 127 VAL A N 1
ATOM 962 C CA . VAL A 1 127 ? -3.786 -6.411 -3.128 1.00 95.56 127 VAL A CA 1
ATOM 963 C C . VAL A 1 127 ? -5.015 -5.815 -2.452 1.00 95.56 127 VAL A C 1
ATOM 965 O O . VAL A 1 127 ? -5.369 -6.244 -1.359 1.00 95.56 127 VAL A O 1
ATOM 968 N N . SER A 1 128 ? -5.681 -4.839 -3.080 1.00 95.38 128 SER A N 1
ATOM 969 C CA . SER A 1 128 ? -6.883 -4.249 -2.480 1.00 95.38 128 SER A CA 1
ATOM 970 C C . SER A 1 128 ? -8.035 -5.244 -2.373 1.00 95.38 128 SER A C 1
ATOM 972 O O . SER A 1 128 ? -8.727 -5.239 -1.364 1.00 95.38 128 SER A O 1
ATOM 974 N N . ARG A 1 129 ? -8.233 -6.115 -3.373 1.00 96.69 129 ARG A N 1
ATOM 975 C CA . ARG A 1 129 ? -9.270 -7.158 -3.313 1.00 96.69 129 ARG A CA 1
ATOM 976 C C . ARG A 1 129 ? -8.977 -8.155 -2.197 1.00 96.69 129 ARG A C 1
ATOM 978 O O . ARG A 1 129 ? -9.830 -8.357 -1.349 1.00 96.69 129 ARG A O 1
ATOM 985 N N . ALA A 1 130 ? -7.745 -8.651 -2.133 1.00 97.06 130 ALA A N 1
ATOM 986 C CA . ALA A 1 130 ? -7.285 -9.552 -1.081 1.00 97.06 130 ALA A CA 1
ATOM 987 C C . ALA A 1 130 ? -7.441 -8.949 0.329 1.00 97.06 130 ALA A C 1
ATOM 989 O O . ALA A 1 130 ? -7.878 -9.614 1.262 1.00 97.06 130 ALA A O 1
ATOM 990 N N . ALA A 1 131 ? -7.125 -7.661 0.492 1.00 97.38 131 ALA A N 1
ATOM 991 C CA . ALA A 1 131 ? -7.322 -6.969 1.762 1.00 97.38 131 ALA A CA 1
ATOM 992 C C . ALA A 1 131 ? -8.810 -6.842 2.137 1.00 97.38 131 ALA A C 1
ATOM 994 O O . ALA A 1 131 ? -9.144 -6.949 3.313 1.00 97.38 131 ALA A O 1
ATOM 995 N N . LEU A 1 132 ? -9.704 -6.625 1.165 1.00 96.81 132 LEU A N 1
ATOM 996 C CA . LEU A 1 132 ? -11.152 -6.603 1.406 1.00 96.81 132 LEU A CA 1
ATOM 997 C C . LEU A 1 132 ? -11.701 -7.986 1.758 1.00 96.81 132 LEU A C 1
ATOM 999 O O . LEU A 1 132 ? -12.549 -8.077 2.638 1.00 96.81 132 LEU A O 1
ATOM 1003 N N . GLU A 1 133 ? -11.211 -9.039 1.102 1.00 96.25 133 GLU A N 1
ATOM 1004 C CA . GLU A 1 133 ? -11.577 -10.430 1.393 1.00 96.25 133 GLU A CA 1
ATOM 1005 C C . GLU A 1 133 ? -11.240 -10.788 2.846 1.00 96.25 133 GLU A C 1
ATOM 1007 O O . GLU A 1 133 ? -12.105 -11.274 3.571 1.00 96.25 133 GLU A O 1
ATOM 1012 N N . ASN A 1 134 ? -10.038 -10.433 3.310 1.00 96.69 134 ASN A N 1
ATOM 1013 C CA . ASN A 1 134 ? -9.638 -10.635 4.706 1.00 96.69 134 ASN A CA 1
ATOM 1014 C C . ASN A 1 134 ? -10.445 -9.770 5.694 1.00 96.69 134 ASN A C 1
ATOM 1016 O O . ASN A 1 134 ? -10.698 -10.179 6.820 1.00 96.69 134 ASN A O 1
ATOM 1020 N N . CYS A 1 135 ? -10.856 -8.564 5.297 1.00 97.44 135 CYS A N 1
ATOM 1021 C CA . CYS A 1 135 ? -11.574 -7.623 6.167 1.00 97.44 135 CYS A CA 1
ATOM 1022 C C . CYS A 1 135 ? -13.097 -7.681 6.017 1.00 97.44 135 CYS A C 1
ATOM 1024 O O . CYS A 1 135 ? -13.786 -6.728 6.397 1.00 97.44 135 CYS A O 1
ATOM 1026 N N . VAL A 1 136 ? -13.636 -8.765 5.454 1.00 97.19 136 VAL A N 1
ATOM 1027 C CA . VAL A 1 136 ? -15.066 -8.866 5.152 1.00 97.19 136 VAL A CA 1
ATOM 1028 C C . VAL A 1 136 ? -15.932 -8.774 6.409 1.00 97.19 136 VAL A C 1
ATOM 1030 O O . VAL A 1 136 ? -16.975 -8.129 6.371 1.00 97.19 136 VAL A O 1
ATOM 1033 N N . GLU A 1 137 ? -15.491 -9.335 7.536 1.00 96.00 137 GLU A N 1
ATOM 1034 C CA . GLU A 1 137 ? -16.237 -9.275 8.801 1.00 96.00 137 GLU A CA 1
ATOM 1035 C C . GLU A 1 137 ? -16.375 -7.837 9.315 1.00 96.00 137 GLU A C 1
ATOM 1037 O O . GLU A 1 137 ? -17.464 -7.404 9.686 1.00 96.00 137 GLU A O 1
ATOM 1042 N N . GLU A 1 138 ? -15.289 -7.064 9.264 1.00 95.75 138 GLU A N 1
ATOM 1043 C CA . GLU A 1 138 ? -15.287 -5.656 9.678 1.00 95.75 138 GLU A CA 1
ATOM 1044 C C . GLU A 1 138 ? -16.140 -4.798 8.736 1.00 95.75 138 GLU A C 1
ATOM 1046 O O . GLU A 1 138 ? -16.851 -3.893 9.172 1.00 95.75 138 GLU A O 1
ATOM 1051 N N . HIS A 1 139 ? -16.115 -5.115 7.440 1.00 96.56 139 HIS A N 1
ATOM 1052 C CA . HIS A 1 139 ? -16.964 -4.463 6.449 1.00 96.56 139 HIS A CA 1
ATOM 1053 C C . HIS A 1 139 ? -18.454 -4.778 6.668 1.00 96.56 139 HIS A C 1
ATOM 1055 O O . HIS A 1 139 ? -19.301 -3.894 6.543 1.00 96.56 139 HIS A O 1
ATOM 1061 N N . ILE A 1 140 ? -18.791 -6.025 7.020 1.00 96.81 140 ILE A N 1
ATOM 1062 C CA . ILE A 1 140 ? -20.161 -6.409 7.385 1.00 96.81 140 ILE A CA 1
ATOM 1063 C C . ILE A 1 140 ? -20.601 -5.630 8.627 1.00 96.81 140 ILE A C 1
ATOM 1065 O O . ILE A 1 140 ? -21.672 -5.032 8.591 1.00 96.81 140 ILE A O 1
ATOM 1069 N N . ALA A 1 141 ? -19.774 -5.557 9.673 1.00 95.62 141 ALA A N 1
ATOM 1070 C CA . ALA A 1 141 ? -20.092 -4.817 10.895 1.00 95.62 141 ALA A CA 1
ATOM 1071 C C . ALA A 1 141 ? -20.331 -3.315 10.636 1.00 95.62 141 ALA A C 1
ATOM 1073 O O . ALA A 1 141 ? -21.281 -2.726 11.158 1.00 95.62 141 ALA A O 1
ATOM 1074 N N . GLU A 1 142 ? -19.512 -2.690 9.784 1.00 95.69 142 GLU A N 1
ATOM 1075 C CA . GLU A 1 142 ? -19.720 -1.305 9.354 1.00 95.69 142 GLU A CA 1
ATOM 1076 C C . GLU A 1 142 ? -21.055 -1.142 8.614 1.00 95.69 142 GLU A C 1
ATOM 1078 O O . GLU A 1 142 ? -21.853 -0.256 8.941 1.00 95.69 142 GLU A O 1
ATOM 1083 N N . ASN A 1 143 ? -21.335 -2.018 7.648 1.00 95.94 143 ASN A N 1
ATOM 1084 C CA . ASN A 1 143 ? -22.574 -1.966 6.881 1.00 95.94 143 ASN A CA 1
ATOM 1085 C C . ASN A 1 143 ? -23.808 -2.205 7.768 1.00 95.94 143 ASN A C 1
ATOM 1087 O O . ASN A 1 143 ? -24.803 -1.492 7.641 1.00 95.94 143 ASN A O 1
ATOM 1091 N N . GLU A 1 144 ? -23.730 -3.142 8.714 1.00 96.38 144 GLU A N 1
ATOM 1092 C CA . GLU A 1 144 ? -24.774 -3.409 9.707 1.00 96.38 144 GLU A CA 1
ATOM 1093 C C . GLU A 1 144 ? -25.044 -2.199 10.608 1.00 96.38 144 GLU A C 1
ATOM 1095 O O . GLU A 1 144 ? -26.202 -1.917 10.946 1.00 96.38 144 GLU A O 1
ATOM 1100 N N . CYS A 1 145 ? -24.014 -1.424 10.960 1.00 96.19 145 CYS A N 1
ATOM 1101 C CA . CYS A 1 145 ? -24.206 -0.164 11.670 1.00 96.19 145 CYS A CA 1
ATOM 1102 C C . CYS A 1 145 ? -24.999 0.846 10.818 1.00 96.19 145 CYS A C 1
ATOM 1104 O O . CYS A 1 145 ? -25.945 1.475 11.310 1.00 96.19 145 CYS A O 1
ATOM 1106 N N . PHE A 1 146 ? -24.696 0.969 9.524 1.00 95.75 146 PHE A N 1
ATOM 1107 C CA . PHE A 1 146 ? -25.430 1.872 8.634 1.00 95.75 146 PHE A CA 1
ATOM 1108 C C . PHE A 1 146 ? -26.862 1.397 8.334 1.00 95.75 146 PHE A C 1
ATOM 1110 O O . PHE A 1 146 ? -27.789 2.218 8.302 1.00 95.75 146 PHE A O 1
ATOM 1117 N N . SER A 1 147 ? -27.089 0.092 8.173 1.00 95.12 147 SER A N 1
ATOM 1118 C CA . SER A 1 147 ? -28.407 -0.473 7.862 1.00 95.12 147 SER A CA 1
ATOM 1119 C C . SER A 1 147 ? -29.310 -0.559 9.094 1.00 95.12 147 SER A C 1
ATOM 1121 O O . SER A 1 147 ? -30.427 -0.039 9.083 1.00 95.12 147 SER A O 1
ATOM 1123 N N . SER A 1 148 ? -28.817 -1.128 10.192 1.00 92.44 148 SER A N 1
ATOM 1124 C CA . SER A 1 148 ? -29.599 -1.522 11.377 1.00 92.44 148 SER A CA 1
ATOM 1125 C C . SER A 1 148 ? -29.150 -0.874 12.688 1.00 92.44 148 SER A C 1
ATOM 1127 O O . SER A 1 148 ? -29.823 -1.046 13.702 1.00 92.44 148 SER A O 1
ATOM 1129 N N . GLY A 1 149 ? -28.058 -0.107 12.689 1.00 89.19 149 GLY A N 1
ATOM 1130 C CA . GLY A 1 149 ? -27.506 0.496 13.903 1.00 89.19 149 GLY A CA 1
ATOM 1131 C C . GLY A 1 149 ? -28.396 1.550 14.568 1.00 89.19 149 GLY A C 1
ATOM 1132 O O . GLY A 1 149 ? -29.402 2.021 14.027 1.00 89.19 149 GLY A O 1
ATOM 1133 N N . ASN A 1 150 ? -27.993 1.965 15.769 1.00 93.12 150 ASN A N 1
ATOM 1134 C CA . ASN A 1 150 ? -28.697 2.999 16.519 1.00 93.12 150 ASN A CA 1
ATOM 1135 C C . ASN A 1 150 ? -28.674 4.338 15.755 1.00 93.12 150 ASN A C 1
ATOM 1137 O O . ASN A 1 150 ? -27.652 4.715 15.179 1.00 93.12 150 ASN A O 1
ATOM 1141 N N . LEU A 1 151 ? -29.760 5.118 15.811 1.00 93.12 151 LEU A N 1
ATOM 1142 C CA . LEU A 1 151 ? -29.846 6.431 15.157 1.00 93.12 151 LEU A CA 1
ATOM 1143 C C . LEU A 1 151 ? -28.684 7.350 15.574 1.00 93.12 151 LEU A C 1
ATOM 1145 O O . LEU A 1 151 ? -28.126 8.064 14.745 1.00 93.12 151 LEU A O 1
ATOM 1149 N N . ALA A 1 152 ? -28.262 7.283 16.840 1.00 92.38 152 ALA A N 1
ATOM 1150 C CA . ALA A 1 152 ? -27.112 8.036 17.337 1.00 92.38 152 ALA A CA 1
ATOM 1151 C C . ALA A 1 152 ? -25.776 7.609 16.693 1.00 92.38 152 ALA A C 1
ATOM 1153 O O . ALA A 1 152 ? -24.934 8.465 16.421 1.00 92.38 152 ALA A O 1
ATOM 1154 N N . GLN A 1 153 ? -25.578 6.311 16.431 1.00 91.06 153 GLN A N 1
ATOM 1155 C CA . GLN A 1 153 ? -24.385 5.798 15.745 1.00 91.06 153 GLN A CA 1
ATOM 1156 C C . GLN A 1 153 ? -24.394 6.203 14.269 1.00 91.06 153 GLN A C 1
ATOM 1158 O O . GLN A 1 153 ? -23.394 6.724 13.775 1.00 91.06 153 GLN A O 1
ATOM 1163 N N . LYS A 1 154 ? -25.549 6.093 13.601 1.00 93.12 154 LYS A N 1
ATOM 1164 C CA . LYS A 1 154 ? -25.731 6.542 12.212 1.00 93.12 154 LYS A CA 1
ATOM 1165 C C . LYS A 1 154 ? -25.459 8.037 12.046 1.00 93.12 154 LYS A C 1
ATOM 1167 O O . LYS A 1 154 ? -24.727 8.428 11.145 1.00 93.12 154 LYS A O 1
ATOM 1172 N N . MET A 1 155 ? -25.957 8.875 12.960 1.00 92.94 155 MET A N 1
ATOM 1173 C CA . MET A 1 155 ? -25.689 10.323 12.953 1.00 92.94 155 MET A CA 1
ATOM 1174 C C . MET A 1 155 ? -24.210 10.664 13.176 1.00 92.94 155 MET A C 1
ATOM 1176 O O . MET A 1 155 ? -23.740 11.709 12.733 1.00 92.94 155 MET A O 1
ATOM 1180 N N . ARG A 1 156 ? -23.459 9.790 13.856 1.00 92.44 156 ARG A N 1
ATOM 1181 C CA . ARG A 1 156 ? -22.002 9.911 14.013 1.00 92.44 156 ARG A CA 1
ATOM 1182 C C . ARG A 1 156 ? -21.222 9.261 12.869 1.00 92.44 156 ARG A C 1
ATOM 1184 O O . ARG A 1 156 ? -19.996 9.332 12.904 1.00 92.44 156 ARG A O 1
ATOM 1191 N N . GLY A 1 157 ? -21.911 8.670 11.894 1.00 92.12 157 GLY A N 1
ATOM 1192 C CA . GLY A 1 157 ? -21.330 8.001 10.736 1.00 92.12 157 GLY A CA 1
ATOM 1193 C C . GLY A 1 157 ? -20.613 6.698 11.074 1.00 92.12 157 GLY A C 1
ATOM 1194 O O . GLY A 1 157 ? -19.558 6.474 10.502 1.00 92.12 157 GLY A O 1
ATOM 1195 N N . CYS A 1 158 ? -21.116 5.907 12.034 1.00 94.94 158 CYS A N 1
ATOM 1196 C CA . CYS A 1 158 ? -20.559 4.587 12.386 1.00 94.94 158 CYS A CA 1
ATOM 1197 C C . CYS A 1 158 ? -19.036 4.599 12.609 1.00 94.94 158 CYS A C 1
ATOM 1199 O O . CYS A 1 158 ? -18.299 3.726 12.172 1.00 94.94 158 CYS A O 1
ATOM 1201 N N . ARG A 1 159 ? -18.550 5.655 13.275 1.00 94.00 159 ARG A N 1
ATOM 1202 C CA . ARG A 1 159 ? -17.122 5.982 13.394 1.00 94.00 159 ARG A CA 1
ATOM 1203 C C . ARG A 1 159 ? -16.249 4.865 13.950 1.00 94.00 159 ARG A C 1
ATOM 1205 O O . ARG A 1 159 ? -15.080 4.803 13.578 1.00 94.00 159 ARG A O 1
ATOM 1212 N N . ASP A 1 160 ? -16.772 4.070 14.874 1.00 93.12 160 ASP A N 1
ATOM 1213 C CA . ASP A 1 160 ? -15.993 3.023 15.527 1.00 93.12 160 ASP A CA 1
ATOM 1214 C C . ASP A 1 160 ? -15.803 1.842 14.569 1.00 93.12 160 ASP A C 1
ATOM 1216 O O . ASP A 1 160 ? -14.665 1.437 14.336 1.00 93.12 160 ASP A O 1
ATOM 1220 N N . GLU A 1 161 ? -16.882 1.391 13.931 1.00 94.56 161 GLU A N 1
ATOM 1221 C CA . GLU A 1 161 ? -16.893 0.328 12.923 1.00 94.56 161 GLU A CA 1
ATOM 1222 C C . GLU A 1 161 ? -16.127 0.745 11.653 1.00 94.56 161 GLU A C 1
ATOM 1224 O O . GLU A 1 161 ? -15.257 0.025 11.167 1.00 94.56 161 GLU A O 1
ATOM 1229 N N . SER A 1 162 ? -16.326 1.974 11.168 1.00 95.44 162 SER A N 1
ATOM 1230 C CA . SER A 1 162 ? -15.550 2.522 10.048 1.00 95.44 162 SER A CA 1
ATOM 1231 C C . SER A 1 162 ? -14.054 2.587 10.352 1.00 95.44 162 SER A C 1
ATOM 1233 O O . SER A 1 162 ? -13.214 2.391 9.468 1.00 95.44 162 SER A O 1
ATOM 1235 N N . LYS A 1 163 ? -13.683 2.876 11.607 1.00 95.44 163 LYS A N 1
ATOM 1236 C CA . LYS A 1 163 ? -12.279 2.918 12.028 1.00 95.44 163 LYS A CA 1
ATOM 1237 C C . LYS A 1 163 ? -11.675 1.517 12.097 1.00 95.44 163 LYS A C 1
ATOM 1239 O O . LYS A 1 163 ? -10.514 1.377 11.708 1.00 95.44 163 LYS A O 1
ATOM 1244 N N . THR A 1 164 ? -12.406 0.506 12.576 1.00 95.06 164 THR A N 1
ATOM 1245 C CA . THR A 1 164 ? -11.906 -0.880 12.589 1.00 95.06 164 THR A CA 1
ATOM 1246 C C . THR A 1 164 ? -11.736 -1.405 11.171 1.00 95.06 164 THR A C 1
ATOM 1248 O O . THR A 1 164 ? -10.643 -1.870 10.845 1.00 95.06 164 THR A O 1
ATOM 1251 N N . PHE A 1 165 ? -12.725 -1.204 10.297 1.00 97.00 165 PHE A N 1
ATOM 1252 C CA . PHE A 1 165 ? -12.630 -1.565 8.883 1.00 97.00 165 PHE A CA 1
ATOM 1253 C C . PHE A 1 165 ? -11.451 -0.872 8.186 1.00 97.00 165 PHE A C 1
ATOM 1255 O O . PHE A 1 165 ? -10.591 -1.535 7.603 1.00 97.00 165 PHE A O 1
ATOM 1262 N N . SER A 1 166 ? -11.334 0.456 8.314 1.00 96.31 166 SER A N 1
ATOM 1263 C CA . SER A 1 166 ? -10.240 1.221 7.695 1.00 96.31 166 SER A CA 1
ATOM 1264 C C . SER A 1 166 ? -8.862 0.752 8.168 1.00 96.31 166 SER A C 1
ATOM 1266 O O . SER A 1 166 ? -7.909 0.691 7.382 1.00 96.31 166 SER A O 1
ATOM 1268 N N . LYS A 1 167 ? -8.746 0.415 9.459 1.00 95.25 167 LYS A N 1
ATOM 1269 C CA . LYS A 1 167 ? -7.515 -0.108 10.052 1.00 95.25 167 LYS A CA 1
ATOM 1270 C C . LYS A 1 167 ? -7.188 -1.500 9.519 1.00 95.25 167 LYS A C 1
ATOM 1272 O O . LYS A 1 167 ? -6.054 -1.697 9.084 1.00 95.25 167 LYS A O 1
ATOM 1277 N N . CYS A 1 168 ? -8.164 -2.412 9.509 1.00 97.19 168 CYS A N 1
ATOM 1278 C CA . CYS A 1 168 ? -8.018 -3.750 8.941 1.00 97.19 168 CYS A CA 1
ATOM 1279 C C . CYS A 1 168 ? -7.532 -3.653 7.494 1.00 97.19 168 CYS A C 1
ATOM 1281 O O . CYS A 1 168 ? -6.457 -4.150 7.167 1.00 97.19 168 CYS A O 1
ATOM 1283 N N . TYR A 1 169 ? -8.256 -2.911 6.653 1.00 97.62 169 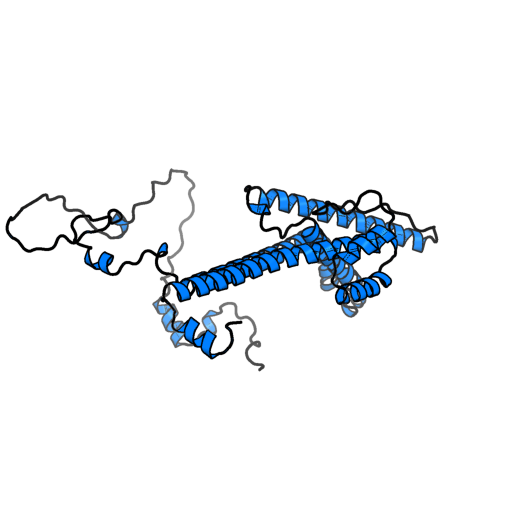TYR A N 1
ATOM 1284 C CA . TYR A 1 169 ? -7.956 -2.783 5.229 1.00 97.62 169 TYR A CA 1
ATOM 1285 C C . TYR A 1 169 ? -6.546 -2.231 4.979 1.00 97.62 169 TYR A C 1
ATOM 1287 O O . TYR A 1 169 ? -5.784 -2.769 4.171 1.00 97.62 169 TYR A O 1
ATOM 1295 N N . THR A 1 170 ? -6.163 -1.177 5.707 1.00 95.25 170 THR A N 1
ATOM 1296 C CA . THR A 1 170 ? -4.844 -0.547 5.549 1.00 95.25 170 THR A CA 1
ATOM 1297 C C . THR A 1 170 ? -3.715 -1.476 5.992 1.00 95.25 170 THR A C 1
ATOM 1299 O O . THR A 1 170 ? -2.704 -1.584 5.295 1.00 95.25 170 THR A O 1
ATOM 1302 N N . LEU A 1 171 ? -3.869 -2.159 7.131 1.00 94.44 171 LEU A N 1
ATOM 1303 C CA . LEU A 1 171 ? -2.858 -3.089 7.632 1.00 94.44 171 LEU A CA 1
ATOM 1304 C C . LEU A 1 171 ? -2.744 -4.329 6.747 1.00 94.44 171 LEU A C 1
ATOM 1306 O O . LEU A 1 171 ? -1.632 -4.676 6.360 1.00 94.44 171 LEU A O 1
ATOM 1310 N N . GLN A 1 172 ? -3.864 -4.936 6.349 1.00 95.94 172 GLN A N 1
ATOM 1311 C CA . GLN A 1 172 ? -3.888 -6.082 5.437 1.00 95.94 172 GLN A CA 1
ATOM 1312 C C . GLN A 1 172 ? -3.176 -5.762 4.119 1.00 95.94 172 GLN A C 1
ATOM 1314 O O . GLN A 1 172 ? -2.271 -6.487 3.705 1.00 95.94 172 GLN A O 1
ATOM 1319 N N . ALA A 1 173 ? -3.489 -4.620 3.498 1.00 95.56 173 ALA A N 1
ATOM 1320 C CA . ALA A 1 173 ? -2.819 -4.194 2.272 1.00 95.56 173 ALA A CA 1
ATOM 1321 C C . ALA A 1 173 ? -1.300 -4.013 2.467 1.00 95.56 173 ALA A C 1
ATOM 1323 O O . ALA A 1 173 ? -0.515 -4.378 1.588 1.00 95.56 173 ALA A O 1
ATOM 1324 N N . ARG A 1 174 ? -0.864 -3.475 3.614 1.00 94.62 174 ARG A N 1
ATOM 1325 C CA . ARG A 1 174 ? 0.563 -3.320 3.947 1.00 94.62 174 ARG A CA 1
ATOM 1326 C C . ARG A 1 174 ? 1.249 -4.665 4.196 1.00 94.62 174 ARG A C 1
ATOM 1328 O O . ARG A 1 174 ? 2.342 -4.872 3.675 1.00 94.62 174 ARG A O 1
ATOM 1335 N N . PHE A 1 175 ? 0.617 -5.590 4.919 1.00 94.62 175 PHE A N 1
ATOM 1336 C CA . PHE A 1 175 ? 1.159 -6.932 5.155 1.00 94.62 175 PHE A CA 1
ATOM 1337 C C . PHE A 1 175 ? 1.305 -7.720 3.853 1.00 94.62 175 PHE A C 1
ATOM 1339 O O . PHE A 1 175 ? 2.366 -8.287 3.596 1.00 94.62 175 PHE A O 1
ATOM 1346 N N . LEU A 1 176 ? 0.296 -7.688 2.980 1.00 95.06 176 LEU A N 1
ATOM 1347 C CA . LEU A 1 176 ? 0.359 -8.336 1.668 1.00 95.06 176 LEU A CA 1
ATOM 1348 C C . LEU A 1 176 ? 1.502 -7.770 0.815 1.00 95.06 176 LEU A C 1
ATOM 1350 O O . LEU A 1 176 ? 2.286 -8.526 0.237 1.00 95.06 176 LEU A O 1
ATOM 1354 N N . LYS A 1 177 ? 1.674 -6.442 0.785 1.00 92.50 177 LYS A N 1
ATOM 1355 C CA . LYS A 1 177 ? 2.838 -5.819 0.133 1.00 92.50 177 LYS A CA 1
ATOM 1356 C C . LYS A 1 177 ? 4.158 -6.286 0.754 1.00 92.50 177 LYS A C 1
ATOM 1358 O O . LYS A 1 177 ? 5.083 -6.599 0.011 1.00 92.50 177 LYS A O 1
ATOM 1363 N N . ALA A 1 178 ? 4.235 -6.386 2.081 1.00 91.38 178 ALA A N 1
ATOM 1364 C CA . ALA A 1 178 ? 5.439 -6.804 2.800 1.00 91.38 178 ALA A CA 1
ATOM 1365 C C . ALA A 1 178 ? 5.860 -8.253 2.544 1.00 91.38 178 ALA A C 1
ATOM 1367 O O . ALA A 1 178 ? 7.055 -8.536 2.450 1.00 91.38 178 ALA A O 1
ATOM 1368 N N . MET A 1 179 ? 4.896 -9.150 2.347 1.00 91.56 179 MET A N 1
ATOM 1369 C CA . MET A 1 179 ? 5.152 -10.536 1.935 1.00 91.56 179 MET A CA 1
ATOM 1370 C C . MET A 1 179 ? 5.466 -10.645 0.427 1.00 91.56 179 MET A C 1
ATOM 1372 O O . MET A 1 179 ? 5.999 -11.641 -0.071 1.00 91.56 179 MET A O 1
ATOM 1376 N N . GLY A 1 180 ? 5.227 -9.566 -0.320 1.00 90.12 180 GLY A N 1
ATOM 1377 C CA . GLY A 1 180 ? 5.503 -9.453 -1.747 1.00 90.12 180 GLY A CA 1
ATOM 1378 C C . GLY A 1 180 ? 4.413 -10.032 -2.630 1.00 90.12 180 GLY A C 1
ATOM 1379 O O . GLY A 1 180 ? 4.708 -10.590 -3.681 1.00 90.12 180 GLY A O 1
ATOM 1380 N N . TYR A 1 181 ? 3.158 -9.829 -2.244 1.00 91.50 181 TYR A N 1
ATOM 1381 C CA . TYR A 1 181 ? 1.989 -10.106 -3.079 1.00 91.50 181 TYR A CA 1
ATOM 1382 C C . TYR A 1 181 ? 2.042 -9.376 -4.441 1.00 91.50 181 TYR A C 1
ATOM 1384 O O . TYR A 1 181 ? 1.452 -9.814 -5.423 1.00 91.50 181 TYR A O 1
ATOM 1392 N N . MET A 1 182 ? 2.787 -8.266 -4.512 1.00 88.88 182 MET A N 1
ATOM 1393 C CA . MET A 1 182 ? 3.000 -7.465 -5.725 1.00 88.88 182 MET A CA 1
ATOM 1394 C C . MET A 1 182 ? 4.122 -7.984 -6.643 1.00 88.88 182 MET A C 1
ATOM 1396 O O . MET A 1 182 ? 4.287 -7.453 -7.742 1.00 88.88 182 MET A O 1
ATOM 1400 N N . ASP A 1 183 ? 4.905 -8.979 -6.223 1.00 86.75 183 ASP A N 1
ATOM 1401 C CA . ASP A 1 183 ? 6.153 -9.367 -6.891 1.00 86.75 183 ASP A CA 1
ATOM 1402 C C . ASP A 1 183 ? 5.940 -9.915 -8.310 1.00 86.75 183 ASP A C 1
ATOM 1404 O O . ASP A 1 183 ? 5.166 -10.851 -8.523 1.00 86.75 183 ASP A O 1
ATOM 1408 N N . LEU A 1 184 ? 6.655 -9.344 -9.291 1.00 82.06 184 LEU A N 1
ATOM 1409 C CA . LEU A 1 184 ? 6.623 -9.737 -10.708 1.00 82.06 184 LEU A CA 1
ATOM 1410 C C . LEU A 1 184 ? 6.909 -11.223 -10.912 1.00 82.06 184 LEU A C 1
ATOM 1412 O O . LEU A 1 184 ? 6.337 -11.833 -11.811 1.00 82.06 184 LEU A O 1
ATOM 1416 N N . ARG A 1 185 ? 7.727 -11.800 -10.034 1.00 84.44 185 ARG A N 1
ATOM 1417 C CA . ARG A 1 185 ? 8.245 -13.160 -10.163 1.00 84.44 185 ARG A CA 1
ATOM 1418 C C . ARG A 1 185 ? 7.330 -14.242 -9.601 1.00 84.44 185 ARG A C 1
ATOM 1420 O O . ARG A 1 185 ? 7.609 -15.425 -9.763 1.00 84.44 185 ARG A O 1
ATOM 1427 N N . LEU A 1 186 ? 6.241 -13.865 -8.930 1.00 86.19 186 LEU A N 1
ATOM 1428 C CA . LEU A 1 186 ? 5.390 -14.821 -8.218 1.00 86.19 186 LEU A CA 1
ATOM 1429 C C . LEU A 1 186 ? 4.796 -15.897 -9.144 1.00 86.19 186 LEU A C 1
ATOM 1431 O O . LEU A 1 186 ? 4.648 -17.057 -8.747 1.00 86.19 186 LEU A O 1
ATOM 1435 N N . ASP A 1 187 ? 4.497 -15.496 -10.378 1.00 84.75 187 ASP A N 1
ATOM 1436 C CA . ASP A 1 187 ? 3.849 -16.317 -11.397 1.00 84.75 187 ASP A CA 1
ATOM 1437 C C . ASP A 1 187 ? 4.846 -17.123 -12.259 1.00 84.75 187 ASP A C 1
ATOM 1439 O O . ASP A 1 187 ? 4.407 -17.941 -13.062 1.00 84.75 187 ASP A O 1
ATOM 1443 N N . GLU A 1 188 ? 6.169 -16.949 -12.083 1.00 85.00 188 GLU A N 1
ATOM 1444 C CA . GLU A 1 188 ? 7.201 -17.612 -12.912 1.00 85.00 188 GLU A CA 1
ATOM 1445 C C . GLU A 1 188 ? 7.106 -19.147 -12.854 1.00 85.00 188 GLU A C 1
ATOM 1447 O O . GLU A 1 188 ? 7.238 -19.816 -13.877 1.00 85.00 188 GLU A O 1
ATOM 1452 N N . ASP A 1 189 ? 6.815 -19.706 -11.676 1.00 85.88 189 ASP A N 1
ATOM 1453 C CA . ASP A 1 189 ? 6.779 -21.160 -11.453 1.00 85.88 189 ASP A CA 1
ATOM 1454 C C . ASP A 1 189 ? 5.368 -21.770 -11.584 1.00 85.88 189 ASP A C 1
ATOM 1456 O O . ASP A 1 189 ? 5.145 -22.902 -11.153 1.00 85.88 189 ASP A O 1
ATOM 1460 N N . GLY A 1 190 ? 4.367 -21.007 -12.043 1.00 87.81 190 GLY A N 1
ATOM 1461 C CA . GLY A 1 190 ? 2.962 -21.447 -12.111 1.00 87.81 190 GLY A CA 1
ATOM 1462 C C . GLY A 1 190 ? 2.249 -21.629 -10.758 1.00 87.81 190 GLY A C 1
ATOM 1463 O O . GLY A 1 190 ? 1.044 -21.843 -10.727 1.00 87.81 190 GLY A O 1
ATOM 1464 N N . ARG A 1 191 ? 2.957 -21.491 -9.628 1.00 89.12 191 ARG A N 1
ATOM 1465 C CA . ARG A 1 191 ? 2.416 -21.555 -8.250 1.00 89.12 191 ARG A CA 1
ATOM 1466 C C . ARG A 1 191 ? 2.118 -20.174 -7.658 1.00 89.12 191 ARG A C 1
ATOM 1468 O O . ARG A 1 191 ? 2.355 -19.925 -6.475 1.00 89.12 191 ARG A O 1
ATOM 1475 N N . GLY A 1 192 ? 1.708 -19.228 -8.498 1.00 90.56 192 GLY A N 1
ATOM 1476 C CA . GLY A 1 192 ? 1.430 -17.854 -8.073 1.00 90.56 192 GLY A CA 1
ATOM 1477 C C . GLY A 1 192 ? 0.217 -17.773 -7.147 1.00 90.56 192 GLY A C 1
ATOM 1478 O O . GLY A 1 192 ? 0.292 -17.135 -6.100 1.00 90.56 192 GLY A O 1
ATOM 1479 N N . ASP A 1 193 ? -0.866 -18.464 -7.504 1.00 91.38 193 ASP A N 1
ATOM 1480 C CA . ASP A 1 193 ? -2.137 -18.419 -6.770 1.00 91.38 193 ASP A CA 1
ATOM 1481 C C . ASP A 1 193 ? -2.027 -19.055 -5.382 1.00 91.38 193 ASP A C 1
ATOM 1483 O O . ASP A 1 193 ? -2.322 -18.395 -4.392 1.00 91.38 193 ASP A O 1
ATOM 1487 N N . GLU A 1 194 ? -1.454 -20.258 -5.285 1.00 93.38 194 GLU A N 1
ATOM 1488 C CA . GLU A 1 194 ? -1.190 -20.932 -4.003 1.00 93.38 194 GLU A CA 1
ATOM 1489 C C . GLU A 1 194 ? -0.358 -20.048 -3.052 1.00 93.38 194 GLU A C 1
ATOM 1491 O O . GLU A 1 194 ? -0.654 -19.921 -1.863 1.00 93.38 194 GLU A O 1
ATOM 1496 N N . ARG A 1 195 ? 0.673 -19.367 -3.577 1.00 93.31 195 ARG A N 1
ATOM 1497 C CA . ARG A 1 195 ? 1.490 -18.436 -2.783 1.00 93.31 195 ARG A CA 1
ATOM 1498 C C . ARG A 1 195 ? 0.698 -17.205 -2.340 1.00 93.31 195 ARG A C 1
ATOM 1500 O O . ARG A 1 195 ? 0.912 -16.732 -1.226 1.00 93.31 195 ARG A O 1
ATOM 1507 N N . ARG A 1 196 ? -0.191 -16.675 -3.185 1.00 93.25 196 ARG A N 1
ATOM 1508 C CA . ARG A 1 196 ? -1.068 -15.543 -2.840 1.00 93.25 196 ARG A CA 1
ATOM 1509 C C . ARG A 1 196 ? -2.061 -15.919 -1.747 1.00 93.25 196 ARG A C 1
ATOM 1511 O O . ARG A 1 196 ? -2.172 -15.168 -0.784 1.00 93.25 196 ARG A O 1
ATOM 1518 N N . GLU A 1 197 ? -2.699 -17.077 -1.850 1.00 94.62 197 GLU A N 1
ATOM 1519 C CA . GLU A 1 197 ? -3.618 -17.601 -0.832 1.00 94.62 197 GLU A CA 1
ATOM 1520 C C . GLU A 1 197 ? -2.903 -17.812 0.509 1.00 94.62 197 GLU A C 1
ATOM 1522 O O . GLU A 1 197 ? -3.384 -17.372 1.553 1.00 94.62 197 GLU A O 1
ATOM 1527 N N . ALA A 1 198 ? -1.695 -18.388 0.496 1.00 94.81 198 ALA A N 1
ATOM 1528 C CA . ALA A 1 198 ? -0.889 -18.546 1.706 1.00 94.81 198 ALA A CA 1
ATOM 1529 C C . ALA A 1 198 ? -0.539 -17.195 2.359 1.00 94.81 198 ALA A C 1
ATOM 1531 O O . ALA A 1 198 ? -0.592 -17.057 3.584 1.00 94.81 198 ALA A O 1
ATOM 1532 N N . MET A 1 199 ? -0.207 -16.179 1.553 1.00 95.19 199 MET A N 1
ATOM 1533 C CA . MET A 1 199 ? 0.018 -14.820 2.054 1.00 95.19 199 MET A CA 1
ATOM 1534 C C . MET A 1 199 ? -1.259 -14.202 2.624 1.00 95.19 199 MET A C 1
ATOM 1536 O O . MET A 1 199 ? -1.194 -13.588 3.683 1.00 95.19 199 MET A O 1
ATOM 1540 N N . GLN A 1 200 ? -2.406 -14.365 1.960 1.00 95.44 200 GLN A N 1
ATOM 1541 C CA . GLN A 1 200 ? -3.699 -13.878 2.451 1.00 95.44 200 GLN A CA 1
ATOM 1542 C C . GLN A 1 200 ? -4.054 -14.491 3.804 1.00 95.44 200 GLN A C 1
ATOM 1544 O O . GLN A 1 200 ? -4.302 -13.746 4.751 1.00 95.44 200 GLN A O 1
ATOM 1549 N N . ALA A 1 201 ? -3.975 -15.818 3.924 1.00 95.56 201 ALA A N 1
ATOM 1550 C CA . ALA A 1 201 ? -4.249 -16.531 5.167 1.00 95.56 201 ALA A CA 1
ATOM 1551 C C . ALA A 1 201 ? -3.297 -16.106 6.296 1.00 95.56 201 ALA A C 1
ATOM 1553 O O . ALA A 1 201 ? -3.711 -15.919 7.440 1.00 95.56 201 ALA A O 1
ATOM 1554 N N . ARG A 1 202 ? -2.008 -15.896 5.988 1.00 95.50 202 ARG A N 1
ATOM 1555 C CA . ARG A 1 202 ? -1.049 -15.399 6.985 1.00 95.50 202 ARG A CA 1
ATOM 1556 C C . ARG A 1 202 ? -1.349 -13.961 7.400 1.00 95.50 202 ARG A C 1
ATOM 1558 O O . ARG A 1 202 ? -1.226 -13.648 8.582 1.00 95.50 202 ARG A O 1
ATOM 1565 N N . ALA A 1 203 ? -1.722 -13.099 6.457 1.00 95.31 203 ALA A N 1
ATOM 1566 C CA . ALA A 1 203 ? -2.098 -11.719 6.743 1.00 95.31 203 ALA A CA 1
ATOM 1567 C C . ALA A 1 203 ? -3.336 -11.659 7.654 1.00 95.31 203 ALA A C 1
ATOM 1569 O O . ALA A 1 203 ? -3.364 -10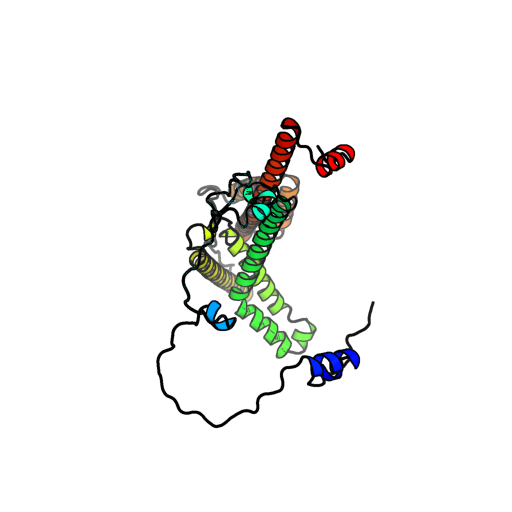.877 8.605 1.00 95.31 203 ALA A O 1
ATOM 1570 N N . ASP A 1 204 ? -4.326 -12.523 7.413 1.00 95.56 204 ASP A N 1
ATOM 1571 C CA . ASP A 1 204 ? -5.500 -12.671 8.277 1.00 95.56 204 ASP A CA 1
ATOM 1572 C C . ASP A 1 204 ? -5.122 -13.129 9.69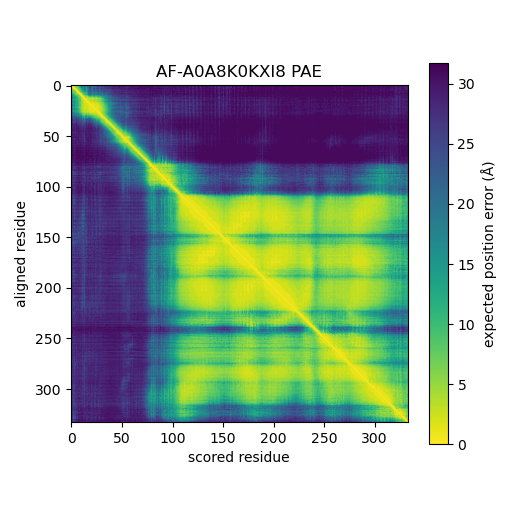4 1.00 95.56 204 ASP A C 1
ATOM 1574 O O . ASP A 1 204 ? -5.465 -12.471 10.676 1.00 95.56 204 ASP A O 1
ATOM 1578 N N . GLY A 1 205 ? -4.288 -14.166 9.818 1.00 95.25 205 GLY A N 1
ATOM 1579 C CA . GLY A 1 205 ? -3.803 -14.622 11.125 1.00 95.25 205 GLY A CA 1
ATOM 1580 C C . GLY A 1 205 ? -3.067 -13.533 11.922 1.00 95.25 205 GLY A C 1
ATOM 1581 O O . GLY A 1 205 ? -3.244 -13.419 13.136 1.00 95.25 205 GLY A O 1
ATOM 1582 N N . ILE A 1 206 ? -2.282 -12.682 11.249 1.00 94.19 206 ILE A N 1
ATOM 1583 C CA . ILE A 1 206 ? -1.621 -11.531 11.889 1.00 94.19 206 ILE A CA 1
ATOM 1584 C C . ILE A 1 206 ? -2.656 -10.514 12.387 1.00 94.19 206 ILE A C 1
ATOM 1586 O O . ILE A 1 206 ? -2.502 -9.972 13.481 1.00 94.19 206 ILE A O 1
ATOM 1590 N N . TRP A 1 207 ? -3.714 -10.252 11.618 1.00 94.00 207 TRP A N 1
ATOM 1591 C CA . TRP A 1 207 ? -4.777 -9.332 12.023 1.00 94.00 207 TRP A CA 1
ATOM 1592 C C . TRP A 1 207 ? -5.538 -9.819 13.255 1.00 94.00 207 TRP A C 1
ATOM 1594 O O . TRP A 1 207 ? -5.756 -9.037 14.182 1.00 94.00 207 TRP A O 1
ATOM 1604 N N . GLN A 1 208 ? -5.873 -11.107 13.317 1.00 94.50 208 GLN A N 1
ATOM 1605 C CA . GLN A 1 208 ? -6.516 -11.691 14.496 1.00 94.50 208 GLN A CA 1
ATOM 1606 C C . GLN A 1 208 ? -5.647 -11.526 15.751 1.00 94.50 208 GLN A C 1
ATOM 1608 O O . GLN A 1 208 ? -6.141 -11.143 16.815 1.00 94.50 208 GLN A O 1
ATOM 1613 N N . GLU A 1 209 ? -4.335 -11.733 15.621 1.00 93.19 209 GLU A N 1
ATOM 1614 C CA . GLU A 1 209 ? -3.380 -11.528 16.709 1.00 93.19 209 GLU A CA 1
ATOM 1615 C C . GLU A 1 209 ? -3.295 -10.053 17.134 1.00 93.19 209 GLU A C 1
ATOM 1617 O O . GLU A 1 209 ? -3.306 -9.753 18.329 1.00 93.19 209 GLU A O 1
ATOM 1622 N N . VAL A 1 210 ? -3.279 -9.116 16.181 1.00 91.44 210 VAL A N 1
ATOM 1623 C CA . VAL A 1 210 ? -3.343 -7.670 16.460 1.00 91.44 210 VAL A CA 1
ATOM 1624 C C . VAL A 1 210 ? -4.621 -7.322 17.229 1.00 91.44 210 VAL A C 1
ATOM 1626 O O . VAL A 1 210 ? -4.558 -6.655 18.264 1.00 91.44 210 VAL A O 1
ATOM 1629 N N . ARG A 1 211 ? -5.776 -7.835 16.790 1.00 93.06 211 ARG A N 1
ATOM 1630 C CA . ARG A 1 211 ? -7.065 -7.592 17.451 1.00 93.06 211 ARG A CA 1
ATOM 1631 C C . ARG A 1 211 ? -7.069 -8.120 18.883 1.00 93.06 211 ARG A C 1
ATOM 1633 O O . ARG A 1 211 ? -7.460 -7.404 19.804 1.00 93.06 211 ARG A O 1
ATOM 1640 N N . ARG A 1 212 ? -6.555 -9.336 19.086 1.00 93.69 212 ARG A N 1
ATOM 1641 C CA . ARG A 1 212 ? -6.416 -9.966 20.404 1.00 93.69 212 ARG A CA 1
ATOM 1642 C C . ARG A 1 212 ? -5.551 -9.125 21.345 1.00 93.69 212 ARG A C 1
ATOM 1644 O O . ARG A 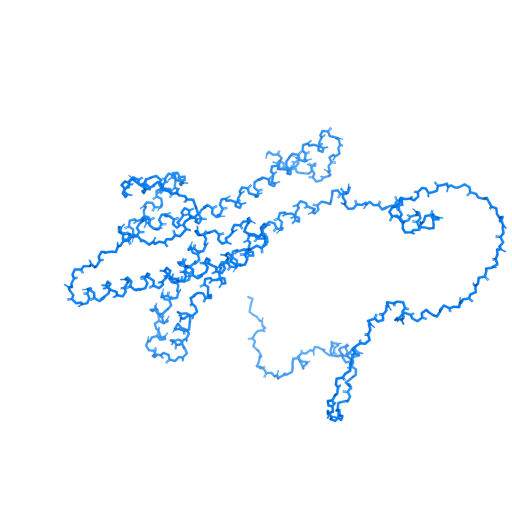1 212 ? -5.915 -8.929 22.505 1.00 93.69 212 ARG A O 1
ATOM 1651 N N . ARG A 1 213 ? -4.417 -8.606 20.862 1.00 91.94 213 ARG A N 1
ATOM 1652 C CA . ARG A 1 213 ? -3.528 -7.729 21.646 1.00 91.94 213 ARG A CA 1
ATOM 1653 C C . ARG A 1 213 ? -4.238 -6.442 22.063 1.00 91.94 213 ARG A C 1
ATOM 1655 O O . ARG A 1 213 ? -4.226 -6.089 23.240 1.00 91.94 213 ARG A O 1
ATOM 1662 N N . GLU A 1 214 ? -4.939 -5.797 21.135 1.00 90.69 214 GLU A N 1
ATOM 1663 C CA . GLU A 1 214 ? -5.693 -4.570 21.412 1.00 90.69 214 GLU A CA 1
ATOM 1664 C C . GLU A 1 214 ? -6.842 -4.776 22.399 1.00 90.69 214 GLU A C 1
ATOM 1666 O O . GLU A 1 214 ? -7.100 -3.919 23.246 1.00 90.69 214 GLU A O 1
ATOM 1671 N N . GLU A 1 215 ? -7.557 -5.895 22.300 1.00 92.25 215 GLU A N 1
ATOM 1672 C CA . GLU A 1 215 ? -8.614 -6.254 23.243 1.00 92.25 215 GLU A CA 1
ATOM 1673 C C . GLU A 1 215 ? -8.055 -6.436 24.658 1.00 92.25 215 GLU A C 1
ATOM 1675 O O . GLU A 1 215 ? -8.610 -5.882 25.611 1.00 92.25 215 GLU A O 1
ATOM 1680 N N . LEU A 1 216 ? -6.925 -7.134 24.797 1.00 92.69 216 LEU A N 1
ATOM 1681 C CA . LEU A 1 216 ? -6.246 -7.315 26.080 1.00 92.69 216 LEU A CA 1
ATOM 1682 C C . LEU A 1 216 ? -5.753 -5.993 26.670 1.00 92.69 216 LEU A C 1
ATOM 1684 O O . LEU A 1 216 ? -5.941 -5.750 27.860 1.00 92.69 216 LEU A O 1
ATOM 1688 N N . GLU A 1 217 ? -5.185 -5.101 25.858 1.00 90.69 217 GLU A N 1
ATOM 1689 C CA . GLU A 1 217 ? -4.804 -3.767 26.326 1.00 90.69 217 GLU A CA 1
ATOM 1690 C C . GLU A 1 217 ? -6.007 -2.945 26.777 1.00 90.69 217 GLU A C 1
ATOM 1692 O O . GLU A 1 217 ? -5.947 -2.258 27.799 1.00 90.69 217 GLU A O 1
ATOM 1697 N N . LYS A 1 218 ? -7.111 -2.991 26.023 1.00 91.56 218 LYS A N 1
ATOM 1698 C CA . LYS A 1 218 ? -8.351 -2.301 26.395 1.00 91.56 218 LYS A CA 1
ATOM 1699 C C . LYS A 1 218 ? -8.898 -2.850 27.710 1.00 91.56 218 LYS A C 1
ATOM 1701 O O . LYS A 1 218 ? -9.354 -2.059 28.531 1.00 91.56 218 LYS A O 1
ATOM 1706 N N . MET A 1 219 ? -8.851 -4.165 27.923 1.00 92.88 219 MET A N 1
ATOM 1707 C CA . MET A 1 219 ? -9.271 -4.794 29.178 1.00 92.88 219 MET A CA 1
ATOM 1708 C C . MET A 1 219 ? -8.358 -4.400 30.343 1.00 92.88 219 MET A C 1
ATOM 1710 O O . MET A 1 219 ? -8.862 -3.915 31.351 1.00 92.88 219 MET A O 1
ATOM 1714 N N . ALA A 1 220 ? -7.035 -4.476 30.180 1.00 93.00 220 ALA A N 1
ATOM 1715 C CA . ALA A 1 220 ? -6.078 -4.056 31.205 1.00 93.00 220 ALA A CA 1
ATOM 1716 C C . ALA A 1 220 ? -6.269 -2.581 31.601 1.00 93.00 220 ALA A C 1
ATOM 1718 O O . ALA A 1 220 ? -6.340 -2.262 32.787 1.00 93.00 220 ALA A O 1
ATOM 1719 N N . LYS A 1 221 ? -6.467 -1.691 30.616 1.00 91.69 221 LYS A N 1
ATOM 1720 C CA . LYS A 1 221 ? -6.756 -0.264 30.844 1.00 91.69 221 LYS A CA 1
ATOM 1721 C C . LYS A 1 221 ? -8.079 -0.043 31.585 1.00 91.69 221 LYS A C 1
ATOM 1723 O O . LYS A 1 221 ? -8.145 0.836 32.438 1.00 91.69 221 LYS A O 1
ATOM 1728 N N . LYS A 1 222 ? -9.124 -0.825 31.286 1.00 94.19 222 LYS A N 1
ATOM 1729 C CA . LYS A 1 222 ? -10.423 -0.754 31.985 1.00 94.19 222 LYS A CA 1
ATOM 1730 C C . LYS A 1 222 ? -10.339 -1.258 33.426 1.00 94.19 222 LYS A C 1
ATOM 1732 O O . LYS A 1 222 ? -10.984 -0.694 34.300 1.00 94.19 222 LYS A O 1
ATOM 1737 N N . GLU A 1 223 ? -9.559 -2.307 33.662 1.00 94.62 223 GLU A N 1
ATOM 1738 C CA . GLU A 1 223 ? -9.377 -2.926 34.980 1.00 94.62 223 GLU A CA 1
ATOM 1739 C C . GLU A 1 223 ? -8.307 -2.224 35.834 1.00 94.62 223 GLU A C 1
ATOM 1741 O O . GLU A 1 223 ? -8.136 -2.569 37.001 1.00 94.62 223 GLU A O 1
ATOM 1746 N N . GLY A 1 224 ? -7.579 -1.255 35.266 1.00 91.00 224 GLY A N 1
ATOM 1747 C CA . GLY A 1 224 ? -6.471 -0.570 35.936 1.00 91.00 224 GLY A CA 1
ATOM 1748 C C . GLY A 1 224 ? -5.258 -1.470 36.195 1.00 91.00 224 GLY A C 1
ATOM 1749 O O . GLY A 1 224 ? -4.480 -1.196 37.104 1.00 91.00 224 GLY A O 1
ATOM 1750 N N . ARG A 1 225 ? -5.110 -2.558 35.430 1.00 89.75 225 ARG A N 1
ATOM 1751 C CA . ARG A 1 225 ? -3.968 -3.478 35.511 1.00 89.75 225 ARG A CA 1
ATOM 1752 C C . ARG A 1 225 ? -2.813 -2.989 34.637 1.00 89.75 225 ARG A C 1
ATOM 1754 O O . ARG A 1 225 ? -3.002 -2.184 33.725 1.00 89.75 225 ARG A O 1
ATOM 1761 N N . GLU A 1 226 ? -1.614 -3.494 34.916 1.00 86.19 226 GLU A N 1
ATOM 1762 C CA . GLU A 1 226 ? -0.429 -3.217 34.103 1.00 86.19 226 GLU A CA 1
ATOM 1763 C C . GLU A 1 226 ? -0.635 -3.663 32.649 1.00 86.19 226 GLU A C 1
ATOM 1765 O O . GLU A 1 226 ? -1.332 -4.641 32.363 1.00 86.19 226 GLU A O 1
ATOM 1770 N N . MET A 1 227 ? -0.052 -2.907 31.718 1.00 82.50 227 MET A N 1
ATOM 1771 C CA . MET A 1 227 ? -0.228 -3.142 30.288 1.00 82.50 227 MET A CA 1
ATOM 1772 C C . MET A 1 227 ? 0.496 -4.435 29.885 1.00 82.50 227 MET A C 1
ATOM 1774 O O . MET A 1 227 ? 1.677 -4.581 30.208 1.00 82.50 227 MET A O 1
ATOM 1778 N N . PRO A 1 228 ? -0.174 -5.376 29.196 1.00 84.00 228 PRO A N 1
ATOM 1779 C CA . PRO A 1 228 ? 0.463 -6.617 28.777 1.00 84.00 228 PRO A CA 1
ATOM 1780 C C . PRO A 1 228 ? 1.609 -6.322 27.803 1.00 84.00 228 PRO A C 1
ATOM 1782 O O . PRO A 1 228 ? 1.443 -5.569 26.845 1.00 84.00 228 PRO A O 1
ATOM 1785 N N . VAL A 1 229 ? 2.773 -6.926 28.043 1.00 82.88 229 VAL A N 1
ATOM 1786 C CA . VAL A 1 229 ? 3.930 -6.829 27.145 1.00 82.88 229 VAL A CA 1
ATOM 1787 C C . VAL A 1 229 ? 3.839 -7.957 26.123 1.00 82.88 229 VAL A C 1
ATOM 1789 O O . VAL A 1 229 ? 3.845 -9.133 26.486 1.00 82.88 229 VAL A O 1
ATOM 1792 N N . PHE A 1 230 ? 3.749 -7.607 24.842 1.00 82.56 230 PHE A N 1
ATOM 1793 C CA . PHE A 1 230 ? 3.723 -8.576 23.748 1.00 82.56 230 PHE A CA 1
ATOM 1794 C C . PHE A 1 230 ? 5.092 -8.685 23.074 1.00 82.56 230 PHE A C 1
ATOM 1796 O O . PHE A 1 230 ? 5.824 -7.703 22.971 1.00 82.56 230 PHE A O 1
ATOM 1803 N N . GLY A 1 231 ? 5.419 -9.881 22.582 1.00 80.62 231 GLY A N 1
ATOM 1804 C CA . GLY A 1 231 ? 6.561 -10.079 21.687 1.00 80.62 231 GLY A CA 1
ATOM 1805 C C . GLY A 1 231 ? 6.320 -9.486 20.294 1.00 80.62 231 GLY A C 1
ATOM 1806 O O . GLY A 1 231 ? 5.229 -9.003 19.978 1.00 80.62 231 GLY A O 1
ATOM 1807 N N . GLU A 1 232 ? 7.331 -9.555 19.432 1.00 81.06 232 GLU A N 1
ATOM 1808 C CA . GLU A 1 232 ? 7.230 -9.095 18.045 1.00 81.06 232 GLU A CA 1
ATOM 1809 C C . GLU A 1 232 ? 6.139 -9.861 17.263 1.00 81.06 232 GLU A C 1
ATOM 1811 O O . GLU A 1 232 ? 5.847 -11.023 17.550 1.00 81.06 232 GLU A O 1
ATOM 1816 N N . LEU A 1 233 ? 5.488 -9.203 16.298 1.00 83.62 233 LEU A N 1
ATOM 1817 C CA . LEU A 1 233 ? 4.571 -9.880 15.377 1.00 83.62 233 LEU A CA 1
ATOM 1818 C C . LEU A 1 233 ? 5.369 -10.678 14.344 1.00 83.62 233 LEU A C 1
ATOM 1820 O O . LEU A 1 233 ? 6.229 -10.139 13.649 1.00 83.62 233 LEU A O 1
ATOM 1824 N N . GLU A 1 234 ? 5.037 -11.956 14.196 1.00 82.25 234 GLU A N 1
ATOM 1825 C CA . GLU A 1 234 ? 5.668 -12.823 13.206 1.00 82.25 234 GLU A CA 1
ATOM 1826 C C . GLU A 1 234 ? 5.110 -12.571 11.798 1.00 82.25 234 GLU A C 1
ATOM 1828 O O . GLU A 1 234 ? 4.182 -13.243 11.331 1.00 82.25 234 GLU A O 1
ATOM 1833 N N . VAL A 1 235 ? 5.704 -11.615 11.095 1.00 81.19 235 VAL A N 1
ATOM 1834 C CA . VAL A 1 235 ? 5.420 -11.362 9.680 1.00 81.19 235 VAL A CA 1
ATOM 1835 C C . VAL A 1 235 ? 6.523 -12.011 8.834 1.00 81.19 235 VAL A C 1
ATOM 1837 O O . VAL A 1 235 ? 7.700 -11.770 9.105 1.00 81.19 235 VAL A O 1
ATOM 1840 N N . PRO A 1 236 ? 6.201 -12.827 7.811 1.00 80.31 236 PRO A N 1
ATOM 1841 C CA . PRO A 1 236 ? 7.212 -13.365 6.906 1.00 80.31 236 PRO A CA 1
ATOM 1842 C C . PRO A 1 236 ? 7.674 -12.260 5.948 1.00 80.31 236 PRO A C 1
ATOM 1844 O O . PRO A 1 236 ? 7.142 -12.071 4.853 1.00 80.31 236 PRO A O 1
ATOM 1847 N N . TRP A 1 237 ? 8.646 -11.477 6.406 1.00 79.00 237 TRP A N 1
ATOM 1848 C CA . TRP A 1 237 ? 9.200 -10.352 5.666 1.00 79.00 237 TRP A CA 1
ATOM 1849 C C . TRP A 1 237 ? 9.938 -10.807 4.411 1.00 79.00 237 TRP A C 1
ATOM 1851 O O . TRP A 1 237 ? 10.726 -11.755 4.428 1.00 79.00 237 TRP A O 1
ATOM 1861 N N . ARG A 1 238 ? 9.759 -10.063 3.319 1.00 68.69 238 ARG A N 1
ATOM 1862 C CA . ARG A 1 238 ? 10.601 -10.216 2.136 1.00 68.69 238 ARG A CA 1
ATOM 1863 C C . ARG A 1 238 ? 11.960 -9.539 2.349 1.00 68.69 238 ARG A C 1
ATOM 1865 O O . ARG A 1 238 ? 12.109 -8.330 2.160 1.00 68.69 238 ARG A O 1
ATOM 1872 N N . GLY A 1 239 ? 12.952 -10.360 2.686 1.00 59.56 239 GLY A N 1
ATOM 1873 C CA . GLY A 1 239 ? 14.332 -9.954 2.958 1.00 59.56 239 GLY A CA 1
ATOM 1874 C C . GLY A 1 239 ? 14.570 -9.719 4.449 1.00 59.56 239 GLY A C 1
ATOM 1875 O O . GLY A 1 239 ? 13.806 -9.013 5.101 1.00 59.56 239 GLY A O 1
ATOM 1876 N N . GLU A 1 240 ? 15.629 -10.324 4.983 1.00 52.94 240 GLU A N 1
ATOM 1877 C CA . GLU A 1 240 ? 15.988 -10.218 6.398 1.00 52.94 240 GLU A CA 1
ATOM 1878 C C . GLU A 1 240 ? 16.566 -8.838 6.727 1.00 52.94 240 GLU A C 1
ATOM 1880 O O . GLU A 1 240 ? 17.382 -8.290 5.983 1.00 52.94 240 GLU A O 1
ATOM 1885 N N . VAL A 1 241 ? 16.165 -8.285 7.873 1.00 53.22 241 VAL A N 1
ATOM 1886 C CA . VAL A 1 241 ? 16.816 -7.122 8.483 1.00 53.22 241 VAL A CA 1
ATOM 1887 C C . VAL A 1 241 ? 17.438 -7.585 9.797 1.00 53.22 241 VAL A C 1
ATOM 1889 O O . VAL A 1 241 ? 16.723 -7.965 10.720 1.00 53.22 241 VAL A O 1
ATOM 1892 N N . GLY A 1 242 ? 18.775 -7.592 9.822 1.00 50.38 242 GLY A N 1
ATOM 1893 C CA . GLY A 1 242 ? 19.671 -7.711 10.979 1.00 50.38 242 GLY A CA 1
ATOM 1894 C C . GLY A 1 242 ? 19.129 -8.403 12.234 1.00 50.38 242 GLY A C 1
ATOM 1895 O O . GLY A 1 242 ? 18.690 -7.737 13.173 1.00 50.38 242 GLY A O 1
ATOM 1896 N N . SER A 1 243 ? 19.257 -9.730 12.301 1.00 49.34 243 SER A N 1
ATOM 1897 C CA . SER A 1 243 ? 19.117 -10.464 13.565 1.00 49.34 243 SER A CA 1
ATOM 1898 C C . SER A 1 243 ? 20.297 -10.131 14.496 1.00 49.34 243 SER A C 1
ATOM 1900 O O . SER A 1 243 ? 21.448 -10.176 14.065 1.00 49.34 243 SER A O 1
ATOM 1902 N N . GLY A 1 244 ? 20.026 -9.772 15.758 1.00 57.06 244 GLY A N 1
ATOM 1903 C CA . GLY A 1 244 ? 21.055 -9.596 16.800 1.00 57.06 244 GLY A CA 1
ATOM 1904 C C . GLY A 1 244 ? 21.479 -8.163 17.167 1.00 57.06 244 GLY A C 1
ATOM 1905 O O . GLY A 1 244 ? 22.394 -8.013 17.971 1.00 57.06 244 GLY A O 1
ATOM 1906 N N . LYS A 1 245 ? 20.836 -7.119 16.626 1.00 67.38 245 LYS A N 1
ATOM 1907 C CA . LYS A 1 245 ? 21.073 -5.706 17.006 1.00 67.38 245 LYS A CA 1
ATOM 1908 C C . LYS A 1 245 ? 20.022 -5.192 17.997 1.00 67.38 245 LYS A C 1
ATOM 1910 O O . LYS A 1 245 ? 18.927 -5.755 18.079 1.00 67.38 245 LYS A O 1
ATOM 1915 N N . SER A 1 246 ? 20.340 -4.123 18.731 1.00 72.31 246 SER A N 1
ATOM 1916 C CA . SER A 1 246 ? 19.376 -3.463 19.623 1.00 72.31 246 SER A CA 1
ATOM 1917 C C . SER A 1 246 ? 18.228 -2.807 18.834 1.00 72.31 246 SER A C 1
ATOM 1919 O O . SER A 1 246 ? 18.362 -2.525 17.643 1.00 72.31 246 SER A O 1
ATOM 1921 N N . SER A 1 247 ? 17.082 -2.562 19.485 1.00 72.31 247 SER A N 1
ATOM 1922 C CA . SER A 1 247 ? 15.893 -1.981 18.831 1.00 72.31 247 SER A CA 1
ATOM 1923 C C . SER A 1 247 ? 16.197 -0.639 18.149 1.00 72.31 247 SER A C 1
ATOM 1925 O O . SER A 1 247 ? 15.822 -0.436 16.996 1.00 72.31 247 SER A O 1
ATOM 1927 N N . GLU A 1 248 ? 16.949 0.247 18.808 1.00 76.81 248 GLU A N 1
ATOM 1928 C CA . GLU A 1 248 ? 17.304 1.569 18.272 1.00 76.81 248 GLU A CA 1
ATOM 1929 C C . GLU A 1 248 ? 18.257 1.482 17.072 1.00 76.81 248 GLU A C 1
ATOM 1931 O O . GLU A 1 248 ? 18.039 2.141 16.055 1.00 76.81 248 GLU A O 1
ATOM 1936 N N . GLU A 1 249 ? 19.271 0.615 17.135 1.00 80.19 249 GLU A N 1
ATOM 1937 C CA . GLU A 1 249 ? 20.201 0.399 16.019 1.00 80.19 249 GLU A CA 1
ATOM 1938 C C . GLU A 1 249 ? 19.485 -0.153 14.783 1.00 80.19 249 GLU A C 1
ATOM 1940 O O . GLU A 1 249 ? 19.763 0.276 13.661 1.00 80.19 249 GLU A O 1
ATOM 1945 N N . ARG A 1 250 ? 18.525 -1.069 14.978 1.00 78.62 250 ARG A N 1
ATOM 1946 C CA . ARG A 1 250 ? 17.686 -1.577 13.883 1.00 78.62 250 ARG A CA 1
ATOM 1947 C C . ARG A 1 250 ? 16.823 -0.474 13.287 1.00 78.62 250 ARG A C 1
ATOM 1949 O O . ARG A 1 250 ? 16.664 -0.429 12.069 1.00 78.62 250 ARG A O 1
ATOM 1956 N N . GLN A 1 251 ? 16.279 0.426 14.107 1.00 81.38 251 GLN A N 1
ATOM 1957 C CA . GLN A 1 251 ? 15.493 1.557 13.613 1.00 81.38 251 GLN A CA 1
ATOM 1958 C C . GLN A 1 251 ? 16.333 2.511 12.761 1.00 81.38 251 GLN A C 1
ATOM 1960 O O . GLN A 1 251 ? 15.891 2.887 11.676 1.00 81.38 251 GLN A O 1
ATOM 1965 N N . GLU A 1 252 ? 17.546 2.858 13.189 1.00 83.69 252 GLU A N 1
ATOM 1966 C CA . GLU A 1 252 ? 18.406 3.770 12.425 1.00 83.69 252 GLU A CA 1
ATOM 1967 C C . GLU A 1 252 ? 18.918 3.118 11.123 1.00 83.69 252 GLU A C 1
ATOM 1969 O O . GLU A 1 252 ? 18.937 3.758 10.070 1.00 83.69 252 GLU A O 1
ATOM 1974 N N . GLU A 1 253 ? 19.229 1.816 11.143 1.00 84.06 253 GLU A N 1
ATOM 1975 C CA . GLU A 1 253 ? 19.544 1.037 9.935 1.00 84.06 253 GLU A CA 1
ATOM 1976 C C . GLU A 1 253 ? 18.360 0.989 8.958 1.00 84.06 253 GLU A C 1
ATOM 1978 O O . GLU A 1 253 ? 18.526 1.159 7.751 1.00 84.06 253 GLU A O 1
ATOM 1983 N N . MET A 1 254 ? 17.141 0.812 9.467 1.00 82.88 254 MET A N 1
ATOM 1984 C CA . MET A 1 254 ? 15.919 0.868 8.666 1.00 82.88 254 MET A CA 1
ATOM 1985 C C . MET A 1 254 ? 15.674 2.264 8.083 1.00 82.88 254 MET A C 1
ATOM 1987 O O . MET A 1 254 ? 15.320 2.398 6.912 1.00 82.88 254 MET A O 1
ATOM 1991 N N . LEU A 1 255 ? 15.921 3.318 8.859 1.00 85.50 255 LEU A N 1
ATOM 1992 C CA . LEU A 1 255 ? 15.833 4.704 8.402 1.00 85.50 255 LEU A CA 1
ATOM 1993 C C . LEU A 1 255 ? 16.859 5.029 7.304 1.00 85.50 255 LEU A C 1
ATOM 1995 O O . LEU A 1 255 ? 16.598 5.892 6.457 1.00 85.50 255 LEU A O 1
ATOM 1999 N N . ALA A 1 256 ? 17.989 4.316 7.264 1.00 86.75 256 ALA A N 1
ATOM 2000 C CA . ALA A 1 256 ? 19.004 4.465 6.227 1.00 86.75 256 ALA A CA 1
ATOM 2001 C C . ALA A 1 256 ? 18.516 4.070 4.820 1.00 86.75 256 ALA A C 1
ATOM 2003 O O . ALA A 1 256 ? 19.045 4.581 3.834 1.00 86.75 256 ALA A O 1
ATOM 2004 N N . TRP A 1 257 ? 17.466 3.245 4.713 1.00 82.38 257 TRP A N 1
ATOM 2005 C CA . TRP A 1 257 ? 16.832 2.901 3.430 1.00 82.38 257 TRP A CA 1
ATOM 2006 C C . TRP A 1 257 ? 16.130 4.086 2.762 1.00 82.38 257 TRP A C 1
ATOM 2008 O O . TRP A 1 257 ? 15.866 4.059 1.559 1.00 82.38 257 TRP A O 1
ATOM 2018 N N . PHE A 1 258 ? 15.808 5.129 3.526 1.00 85.94 258 PHE A N 1
ATOM 2019 C CA . PHE A 1 258 ? 15.174 6.330 3.009 1.00 85.94 258 PHE A CA 1
ATOM 2020 C C . PHE A 1 258 ? 16.213 7.419 2.717 1.00 85.94 258 PHE A C 1
ATOM 2022 O O . PHE A 1 258 ? 17.189 7.599 3.454 1.00 85.94 258 PHE A O 1
ATOM 2029 N N . LYS A 1 259 ? 15.957 8.190 1.651 1.00 87.31 259 LYS A N 1
ATOM 2030 C CA . LYS A 1 259 ? 16.655 9.457 1.379 1.00 87.31 259 LYS A CA 1
ATOM 2031 C C . LYS A 1 259 ? 16.487 10.412 2.563 1.00 87.31 259 LYS A C 1
ATOM 2033 O O . LYS A 1 259 ? 15.470 10.349 3.248 1.00 87.31 259 LYS A O 1
ATOM 2038 N N . GLU A 1 260 ? 17.444 11.311 2.755 1.00 85.94 260 GLU A N 1
ATOM 2039 C CA . GLU A 1 260 ? 17.537 12.196 3.925 1.00 85.94 260 GLU A CA 1
ATOM 2040 C C . GLU A 1 260 ? 16.248 12.989 4.201 1.00 85.94 260 GLU A C 1
ATOM 2042 O O . GLU A 1 260 ? 15.685 12.866 5.285 1.00 85.94 260 GLU A O 1
ATOM 2047 N N . GLU A 1 261 ? 15.677 13.647 3.186 1.00 86.12 261 GLU A N 1
ATOM 2048 C CA . GLU A 1 261 ? 14.395 14.368 3.304 1.00 86.12 261 GLU A CA 1
ATOM 2049 C C . GLU A 1 261 ? 13.247 13.469 3.796 1.00 86.12 261 GLU A C 1
ATOM 2051 O O . GLU A 1 261 ? 12.457 13.834 4.665 1.00 86.12 261 GLU A O 1
ATOM 2056 N N . ARG A 1 262 ? 13.153 12.246 3.258 1.00 86.25 262 ARG A N 1
ATOM 2057 C CA . ARG A 1 262 ? 12.120 11.283 3.661 1.00 86.25 262 ARG A CA 1
ATOM 2058 C C . ARG A 1 262 ? 12.410 10.720 5.052 1.00 86.25 262 ARG A C 1
ATOM 2060 O O . ARG A 1 262 ? 11.471 10.415 5.779 1.00 86.25 262 ARG A O 1
ATOM 2067 N N . ARG A 1 263 ? 13.679 10.575 5.430 1.00 88.06 263 ARG A N 1
ATOM 2068 C CA . ARG A 1 263 ? 14.093 10.049 6.734 1.00 88.06 263 ARG A CA 1
ATOM 2069 C C . ARG A 1 263 ? 13.579 10.924 7.871 1.00 88.06 263 ARG A C 1
ATOM 2071 O O . ARG A 1 263 ? 13.045 10.392 8.840 1.00 88.06 263 ARG A O 1
ATOM 2078 N N . GLU A 1 264 ? 13.695 12.242 7.738 1.00 88.50 264 GLU A N 1
ATOM 2079 C CA . GLU A 1 264 ? 13.197 13.192 8.738 1.00 88.50 264 GLU A CA 1
ATOM 2080 C C . GLU A 1 264 ? 11.675 13.126 8.874 1.00 88.50 264 GLU A C 1
ATOM 2082 O O . GLU A 1 264 ? 11.161 13.012 9.986 1.00 88.50 264 GLU A O 1
ATOM 2087 N N . LEU A 1 265 ? 10.955 13.084 7.749 1.00 89.81 265 LEU A N 1
ATOM 2088 C CA . LEU A 1 265 ? 9.499 12.924 7.746 1.00 89.81 265 LEU A CA 1
ATOM 2089 C C . LEU A 1 265 ? 9.066 11.619 8.425 1.00 89.81 265 LEU A C 1
ATOM 2091 O O . LEU A 1 265 ? 8.167 11.621 9.264 1.00 89.81 265 LEU A O 1
ATOM 2095 N N . VAL A 1 266 ? 9.733 10.505 8.106 1.00 89.50 266 VAL A N 1
ATOM 2096 C CA . VAL A 1 266 ? 9.457 9.206 8.735 1.00 89.50 266 VAL A CA 1
ATOM 2097 C C . VAL A 1 266 ? 9.744 9.269 10.236 1.00 89.50 266 VAL A C 1
ATOM 2099 O O . VAL A 1 266 ? 8.945 8.767 11.023 1.00 89.50 266 VAL A O 1
ATOM 2102 N N . ARG A 1 267 ? 10.827 9.930 10.659 1.00 89.19 267 ARG A N 1
ATOM 2103 C CA . ARG A 1 267 ? 11.165 10.108 12.078 1.00 89.19 267 ARG A CA 1
ATOM 2104 C C . ARG A 1 267 ? 10.101 10.917 12.824 1.00 89.19 267 ARG A C 1
ATOM 2106 O O . ARG A 1 267 ? 9.711 10.525 13.922 1.00 89.19 267 ARG A O 1
ATOM 2113 N N . GLU A 1 268 ? 9.594 12.000 12.238 1.00 91.56 268 GLU A N 1
ATOM 2114 C CA . GLU A 1 268 ? 8.503 12.789 12.828 1.00 91.56 268 GLU A CA 1
ATOM 2115 C C . GLU A 1 268 ? 7.193 11.998 12.928 1.00 91.56 268 GLU A C 1
ATOM 2117 O O . GLU A 1 268 ? 6.474 12.088 13.925 1.00 91.56 268 GLU A O 1
ATOM 2122 N N . GLU A 1 269 ? 6.876 11.179 11.927 1.00 89.81 269 GLU A N 1
ATOM 2123 C CA . GLU A 1 269 ? 5.685 10.330 11.963 1.00 89.81 269 GLU A CA 1
ATOM 2124 C C . GLU A 1 269 ? 5.802 9.202 12.995 1.00 89.81 269 GLU A C 1
ATOM 2126 O O . GLU A 1 269 ? 4.827 8.915 13.690 1.00 89.81 269 GLU A O 1
ATOM 2131 N N . LEU A 1 270 ? 6.992 8.623 13.175 1.00 89.62 270 LEU A N 1
ATOM 2132 C CA . LEU A 1 270 ? 7.239 7.583 14.179 1.00 89.62 270 LEU A CA 1
ATOM 2133 C C . LEU A 1 270 ? 7.080 8.076 15.615 1.00 89.62 270 LEU A C 1
ATOM 2135 O O . LEU A 1 270 ? 6.714 7.289 16.485 1.00 89.62 270 LEU A O 1
ATOM 2139 N N . LYS A 1 271 ? 7.277 9.373 15.883 1.00 89.88 271 LYS A N 1
ATOM 2140 C CA . LYS A 1 271 ? 6.990 9.951 17.208 1.00 89.88 271 LYS A CA 1
ATOM 2141 C C . LYS A 1 271 ? 5.515 9.813 17.596 1.00 89.88 271 LYS A C 1
ATOM 2143 O O . LYS A 1 271 ? 5.212 9.751 18.784 1.00 89.88 271 LYS A O 1
ATOM 2148 N N . LYS A 1 272 ? 4.605 9.748 16.614 1.00 90.06 272 LYS A N 1
ATOM 2149 C CA . LYS A 1 272 ? 3.159 9.556 16.832 1.00 90.06 272 LYS A CA 1
ATOM 2150 C C . LYS A 1 272 ? 2.785 8.089 17.065 1.00 90.06 272 LYS A C 1
ATOM 2152 O O . LYS A 1 272 ? 1.665 7.818 17.488 1.00 90.06 272 LYS A O 1
ATOM 2157 N N . VAL A 1 273 ? 3.700 7.163 16.779 1.00 86.44 273 VAL A N 1
ATOM 2158 C CA . VAL A 1 273 ? 3.507 5.718 16.930 1.00 86.44 273 VAL A CA 1
ATOM 2159 C C . VAL A 1 273 ? 4.027 5.279 18.310 1.00 86.44 273 VAL A C 1
ATOM 2161 O O . VAL A 1 273 ? 5.107 5.729 18.725 1.00 86.44 273 VAL A O 1
ATOM 2164 N N . PRO A 1 274 ? 3.289 4.419 19.040 1.00 84.94 274 PRO A N 1
ATOM 2165 C CA . PRO A 1 274 ? 3.758 3.825 20.290 1.00 84.94 274 PRO A CA 1
ATOM 2166 C C . PRO A 1 274 ? 5.105 3.123 20.111 1.00 84.94 274 PRO A C 1
ATOM 2168 O O . PRO A 1 274 ? 5.347 2.494 19.087 1.00 84.94 274 PRO A O 1
ATOM 2171 N N . GLU A 1 275 ? 5.983 3.205 21.110 1.00 77.56 275 GLU A N 1
ATOM 2172 C CA . GLU A 1 275 ? 7.371 2.734 21.000 1.00 77.56 275 GLU A CA 1
ATOM 2173 C C . GLU A 1 275 ? 7.490 1.261 20.582 1.00 77.56 275 GLU A C 1
ATOM 2175 O O . GLU A 1 275 ? 8.283 0.944 19.696 1.00 77.56 275 GLU A O 1
ATOM 2180 N N . GLY A 1 276 ? 6.632 0.391 21.123 1.00 73.94 276 GLY A N 1
ATOM 2181 C CA . GLY A 1 276 ? 6.592 -1.031 20.764 1.00 73.94 276 GLY A CA 1
ATOM 2182 C C . GLY A 1 276 ? 6.154 -1.321 19.321 1.00 73.94 276 GLY A C 1
ATOM 2183 O O . GLY A 1 276 ? 6.441 -2.395 18.805 1.00 73.94 276 GLY A O 1
ATOM 2184 N N . GLU A 1 277 ? 5.501 -0.374 18.643 1.00 81.56 277 GLU A N 1
ATOM 2185 C CA . GLU A 1 277 ? 4.986 -0.538 17.274 1.00 81.56 277 GLU A CA 1
ATOM 2186 C C . GLU A 1 277 ? 5.861 0.151 16.213 1.00 81.56 277 GLU A C 1
ATOM 2188 O O . GLU A 1 277 ? 5.686 -0.077 15.014 1.00 81.56 277 GLU A O 1
ATOM 2193 N N . ARG A 1 278 ? 6.830 0.982 16.623 1.00 85.69 278 ARG A N 1
ATOM 2194 C CA . ARG A 1 278 ? 7.668 1.769 15.697 1.00 85.69 278 ARG A CA 1
ATOM 2195 C C . ARG A 1 278 ? 8.480 0.901 14.747 1.00 85.69 278 ARG A C 1
ATOM 2197 O O . ARG A 1 278 ? 8.577 1.215 13.563 1.00 85.69 278 ARG A O 1
ATOM 2204 N N . GLU A 1 279 ? 9.058 -0.183 15.259 1.00 84.56 279 GLU A N 1
ATOM 2205 C CA . GLU A 1 279 ? 9.860 -1.103 14.451 1.00 84.56 279 GLU A CA 1
ATOM 2206 C C . GLU A 1 279 ? 9.007 -1.773 13.366 1.00 84.56 279 GLU A C 1
ATOM 2208 O O . GLU A 1 279 ? 9.398 -1.803 12.198 1.00 84.56 279 GLU A O 1
ATOM 2213 N N . LEU A 1 280 ? 7.809 -2.234 13.729 1.00 84.75 280 LEU A N 1
ATOM 2214 C CA . LEU A 1 280 ? 6.856 -2.819 12.790 1.00 84.75 280 LEU A CA 1
ATOM 2215 C C . LEU A 1 280 ? 6.465 -1.816 11.700 1.00 84.75 280 LEU A C 1
ATOM 2217 O O . LEU A 1 280 ? 6.512 -2.143 10.515 1.00 84.75 280 LEU A O 1
ATOM 2221 N N . GLU A 1 281 ? 6.110 -0.591 12.089 1.00 88.75 281 GLU A N 1
ATOM 2222 C CA . GLU A 1 281 ? 5.709 0.455 11.147 1.00 88.75 281 GLU A CA 1
ATOM 2223 C C . GLU A 1 281 ? 6.852 0.810 10.179 1.00 88.75 281 GLU A C 1
ATOM 2225 O O . GLU A 1 281 ? 6.622 0.974 8.979 1.00 88.75 281 GLU A O 1
ATOM 2230 N N . LEU A 1 282 ? 8.099 0.859 10.660 1.00 88.75 282 LEU A N 1
ATOM 2231 C CA . LEU A 1 282 ? 9.280 1.039 9.810 1.00 88.75 282 LEU A CA 1
ATOM 2232 C C . LEU A 1 282 ? 9.447 -0.098 8.802 1.00 88.75 282 LEU A C 1
ATOM 2234 O O . LEU A 1 282 ? 9.639 0.167 7.611 1.00 88.75 282 LEU A O 1
ATOM 2238 N N . ARG A 1 283 ? 9.332 -1.354 9.246 1.00 87.12 283 ARG A N 1
ATOM 2239 C CA . ARG A 1 283 ? 9.434 -2.520 8.357 1.00 87.12 283 ARG A CA 1
ATOM 2240 C C . ARG A 1 28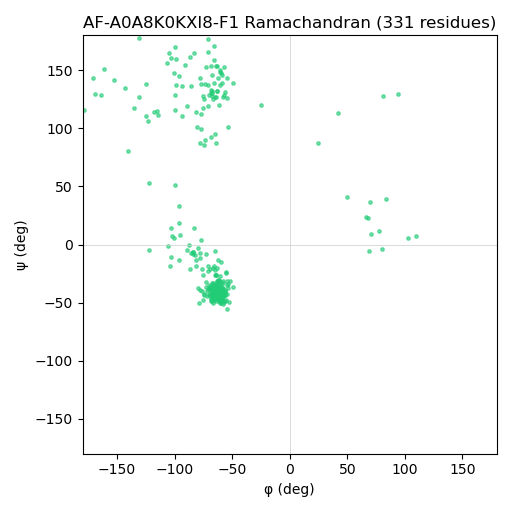3 ? 8.343 -2.510 7.290 1.00 87.12 283 ARG A C 1
ATOM 2242 O O . ARG A 1 283 ? 8.648 -2.729 6.118 1.00 87.12 283 ARG A O 1
ATOM 2249 N N . LEU A 1 284 ? 7.102 -2.175 7.654 1.00 89.88 284 LEU A N 1
ATOM 2250 C CA . LEU A 1 284 ? 5.992 -2.037 6.703 1.00 89.88 284 LEU A CA 1
ATOM 2251 C C . LEU A 1 284 ? 6.250 -0.928 5.671 1.00 89.88 284 LEU A C 1
ATOM 2253 O O . LEU A 1 284 ? 6.010 -1.131 4.481 1.00 89.88 284 LEU A O 1
ATOM 2257 N N . ARG A 1 285 ? 6.798 0.218 6.090 1.00 89.69 285 ARG A N 1
ATOM 2258 C CA . ARG A 1 285 ? 7.151 1.327 5.182 1.00 89.69 285 ARG A CA 1
ATOM 2259 C C . ARG A 1 285 ? 8.280 0.973 4.223 1.00 89.69 285 ARG A C 1
ATOM 2261 O O . ARG A 1 285 ? 8.236 1.353 3.049 1.00 89.69 285 ARG A O 1
ATOM 2268 N N . ILE A 1 286 ? 9.292 0.253 4.705 1.00 87.81 286 ILE A N 1
ATOM 2269 C CA . ILE A 1 286 ? 10.378 -0.255 3.861 1.00 87.81 286 ILE A CA 1
ATOM 2270 C C . ILE A 1 286 ? 9.820 -1.241 2.845 1.00 87.81 286 ILE A C 1
ATOM 2272 O O . ILE A 1 286 ? 10.126 -1.128 1.663 1.00 87.81 286 ILE A O 1
ATOM 2276 N N . ALA A 1 287 ? 8.985 -2.179 3.287 1.00 86.31 287 ALA A N 1
ATOM 2277 C CA . ALA A 1 287 ? 8.312 -3.136 2.420 1.00 86.31 287 ALA A CA 1
ATOM 2278 C C . ALA A 1 287 ? 7.500 -2.450 1.311 1.00 86.31 287 ALA A C 1
ATOM 2280 O O . ALA A 1 287 ? 7.644 -2.796 0.140 1.00 86.31 287 ALA A O 1
ATOM 2281 N N . GLU A 1 288 ? 6.690 -1.449 1.661 1.00 86.88 288 GLU A N 1
ATOM 2282 C CA . GLU A 1 288 ? 5.922 -0.667 0.689 1.00 86.88 288 GLU A CA 1
ATOM 2283 C C . GLU A 1 288 ? 6.841 0.060 -0.300 1.00 86.88 288 GLU A C 1
ATOM 2285 O O . GLU A 1 288 ? 6.644 -0.024 -1.510 1.00 86.88 288 GLU A O 1
ATOM 2290 N N . THR A 1 289 ? 7.910 0.682 0.201 1.00 86.44 289 THR A N 1
ATOM 2291 C CA . THR A 1 289 ? 8.883 1.375 -0.652 1.00 86.44 289 THR A CA 1
ATOM 2292 C C . THR A 1 289 ? 9.613 0.405 -1.579 1.00 86.44 289 THR A C 1
ATOM 2294 O O . THR A 1 289 ? 9.780 0.712 -2.752 1.00 86.44 289 THR A O 1
ATOM 2297 N N . LYS A 1 290 ? 10.008 -0.781 -1.104 1.00 84.00 290 LYS A N 1
ATOM 2298 C CA . LYS A 1 290 ? 10.639 -1.822 -1.931 1.00 84.00 290 LYS A CA 1
ATOM 2299 C C . LYS A 1 290 ? 9.699 -2.312 -3.033 1.00 84.00 290 LYS A C 1
ATOM 2301 O O . LYS A 1 290 ? 10.139 -2.476 -4.169 1.00 84.00 290 LYS A O 1
ATOM 2306 N N . ALA A 1 291 ? 8.418 -2.508 -2.713 1.00 82.69 291 ALA A N 1
ATOM 2307 C CA . ALA A 1 291 ? 7.411 -2.900 -3.695 1.00 82.69 291 ALA A CA 1
ATOM 2308 C C . ALA A 1 291 ? 7.243 -1.841 -4.802 1.00 82.69 291 ALA A C 1
ATOM 2310 O O . ALA A 1 291 ? 7.118 -2.198 -5.972 1.00 82.69 291 ALA A O 1
ATOM 2311 N N . ASP A 1 292 ? 7.301 -0.552 -4.454 1.00 82.38 292 ASP A N 1
ATOM 2312 C CA . ASP A 1 292 ? 7.191 0.543 -5.423 1.00 82.38 292 ASP A CA 1
ATOM 2313 C C . ASP A 1 292 ? 8.496 0.786 -6.212 1.00 82.38 292 ASP A C 1
ATOM 2315 O O . ASP A 1 292 ? 8.456 1.026 -7.421 1.00 82.38 292 ASP A O 1
ATOM 2319 N N . VAL A 1 293 ? 9.666 0.682 -5.568 1.00 83.69 293 VAL A N 1
ATOM 2320 C CA . VAL A 1 293 ? 10.982 0.866 -6.211 1.00 83.69 293 VAL A CA 1
ATOM 2321 C C . VAL A 1 293 ? 11.242 -0.204 -7.266 1.00 83.69 293 VAL A C 1
ATOM 2323 O O . VAL A 1 293 ? 11.663 0.142 -8.367 1.00 83.69 293 VAL A O 1
ATOM 2326 N N . GLY A 1 294 ? 10.927 -1.475 -6.988 1.00 78.38 294 GLY A N 1
ATOM 2327 C CA . GLY A 1 294 ? 11.122 -2.552 -7.967 1.00 78.38 294 GLY A CA 1
ATOM 2328 C C . GLY A 1 294 ? 10.365 -2.310 -9.281 1.00 78.38 294 GLY A C 1
ATOM 2329 O O . GLY A 1 294 ? 10.846 -2.660 -10.360 1.00 78.38 294 GLY A O 1
ATOM 2330 N N . TYR A 1 295 ? 9.211 -1.641 -9.213 1.00 79.88 295 TYR A N 1
ATOM 2331 C CA . TYR A 1 295 ? 8.479 -1.211 -10.401 1.00 79.88 295 TYR A CA 1
ATOM 2332 C C . TYR A 1 295 ? 9.140 -0.010 -11.095 1.00 79.88 295 TYR A C 1
ATOM 2334 O O . TYR A 1 295 ? 9.290 -0.007 -12.318 1.00 79.88 295 TYR A O 1
ATOM 2342 N N . GLY A 1 296 ? 9.588 0.987 -10.325 1.00 83.88 296 GLY A N 1
ATOM 2343 C CA . GLY A 1 296 ? 10.343 2.129 -10.849 1.00 83.88 296 GLY A CA 1
ATOM 2344 C C . GLY A 1 296 ? 11.604 1.712 -11.613 1.00 83.88 296 GLY A C 1
ATOM 2345 O O . GLY A 1 296 ? 11.875 2.250 -12.684 1.00 83.88 296 GLY A O 1
ATOM 2346 N N . GLU A 1 297 ? 12.327 0.702 -11.127 1.00 86.25 297 GLU A N 1
ATOM 2347 C CA . GLU A 1 297 ? 13.489 0.120 -11.811 1.00 86.25 297 GLU A CA 1
ATOM 2348 C C . GLU A 1 297 ? 13.118 -0.582 -13.125 1.00 86.25 297 GLU A C 1
ATOM 2350 O O . GLU A 1 297 ? 13.868 -0.515 -14.099 1.00 86.25 297 GLU A O 1
ATOM 2355 N N . ALA A 1 298 ? 11.968 -1.262 -13.190 1.00 83.44 298 ALA A N 1
ATOM 2356 C CA . ALA A 1 298 ? 11.488 -1.878 -14.429 1.00 83.44 298 ALA A CA 1
ATOM 2357 C C . ALA A 1 298 ? 11.137 -0.820 -15.490 1.00 83.44 298 ALA A C 1
ATOM 2359 O O . ALA A 1 298 ? 11.506 -0.964 -16.655 1.00 83.44 298 ALA A O 1
ATOM 2360 N N . VAL A 1 299 ? 10.488 0.272 -15.077 1.00 86.50 299 VAL A N 1
ATOM 2361 C CA . VAL A 1 299 ? 10.190 1.416 -15.953 1.00 86.50 299 VAL A CA 1
ATOM 2362 C C . VAL A 1 299 ? 11.472 2.138 -16.382 1.00 86.50 299 VAL A C 1
ATOM 2364 O O . VAL A 1 299 ? 11.613 2.490 -17.551 1.00 86.50 299 VAL A O 1
ATOM 2367 N N . GLY A 1 300 ? 12.430 2.328 -15.471 1.00 85.94 300 GLY A N 1
ATOM 2368 C CA . GLY A 1 300 ? 13.728 2.936 -15.776 1.00 85.94 300 GLY A CA 1
ATOM 2369 C C . GLY A 1 300 ? 14.500 2.155 -16.839 1.00 85.94 300 GLY A C 1
ATOM 2370 O O . GLY A 1 300 ? 14.901 2.732 -17.849 1.00 85.94 300 GLY A O 1
ATOM 2371 N N . ARG A 1 301 ? 14.598 0.828 -16.675 1.00 86.75 301 ARG A N 1
ATOM 2372 C CA . ARG A 1 301 ? 15.216 -0.070 -17.666 1.00 86.75 301 ARG A CA 1
ATOM 2373 C C . ARG A 1 301 ? 14.565 0.039 -19.043 1.00 86.75 301 ARG A C 1
ATOM 2375 O O . ARG A 1 301 ? 15.264 0.047 -20.051 1.00 86.75 301 ARG A O 1
ATOM 2382 N N . PHE A 1 302 ? 13.241 0.174 -19.092 1.00 85.50 302 PHE A N 1
ATOM 2383 C CA . PHE A 1 302 ? 12.520 0.374 -20.348 1.00 85.50 302 PHE A CA 1
ATOM 2384 C C . PHE A 1 302 ? 12.926 1.685 -21.053 1.00 85.50 302 PHE A C 1
ATOM 2386 O O . PHE A 1 302 ? 13.186 1.690 -22.256 1.00 85.50 302 PHE A O 1
ATOM 2393 N N . PHE A 1 303 ? 13.044 2.797 -20.320 1.00 85.81 303 PHE A N 1
ATOM 2394 C CA . PHE A 1 303 ? 13.490 4.072 -20.900 1.00 85.81 303 PHE A CA 1
ATOM 2395 C C . PHE A 1 303 ? 14.959 4.051 -21.343 1.00 85.81 303 PHE A C 1
ATOM 2397 O O . PHE A 1 303 ? 15.294 4.639 -22.376 1.00 85.81 303 PHE A O 1
ATOM 2404 N N . GLU A 1 304 ? 15.833 3.379 -20.591 1.00 88.31 304 GLU A N 1
ATOM 2405 C CA . GLU A 1 304 ? 17.234 3.174 -20.974 1.00 88.31 304 GLU A CA 1
ATOM 2406 C C . GLU A 1 304 ? 17.339 2.383 -22.280 1.00 88.31 304 GLU A C 1
ATOM 2408 O O . GLU A 1 304 ? 18.019 2.829 -23.208 1.00 88.31 304 GLU A O 1
ATOM 2413 N N . GLN A 1 305 ? 16.574 1.295 -22.403 1.00 86.00 305 GLN A N 1
ATOM 2414 C CA . GLN A 1 305 ? 16.491 0.500 -23.625 1.00 86.00 305 GLN A CA 1
ATOM 2415 C C . GLN A 1 305 ? 15.974 1.334 -24.811 1.00 86.00 305 GLN A C 1
ATOM 2417 O O . GLN A 1 305 ? 16.586 1.342 -25.878 1.00 86.00 305 GLN A O 1
ATOM 2422 N N . GLU A 1 306 ? 14.928 2.150 -24.623 1.00 84.19 306 GLU A N 1
ATOM 2423 C CA . GLU A 1 306 ? 14.429 3.050 -25.675 1.00 84.19 306 GLU A CA 1
ATOM 2424 C C . GLU A 1 306 ? 15.476 4.113 -26.077 1.00 84.19 306 GLU A C 1
ATOM 2426 O O . GLU A 1 306 ? 15.506 4.583 -27.221 1.00 84.19 306 GLU A O 1
ATOM 2431 N N . LYS A 1 307 ? 16.334 4.550 -25.143 1.00 84.44 307 LYS A N 1
ATOM 2432 C CA . LYS A 1 307 ? 17.435 5.492 -25.414 1.00 84.44 307 LYS A CA 1
ATOM 2433 C C . LYS A 1 307 ? 18.569 4.821 -26.193 1.00 84.44 307 LYS A C 1
ATOM 2435 O O . LYS A 1 307 ? 19.178 5.466 -27.049 1.00 84.44 307 LYS A O 1
ATOM 2440 N N . GLU A 1 308 ? 18.865 3.558 -25.916 1.00 87.38 308 GLU A N 1
ATOM 2441 C CA . GLU A 1 308 ? 19.839 2.753 -26.662 1.00 87.38 308 GLU A CA 1
ATOM 2442 C C . GLU A 1 308 ? 19.355 2.438 -28.077 1.00 87.38 308 GLU A C 1
ATOM 2444 O O . GLU A 1 308 ? 20.074 2.717 -29.035 1.00 87.38 308 GLU A O 1
ATOM 2449 N N . ASP A 1 309 ? 18.104 2.006 -28.238 1.00 83.75 309 ASP A N 1
ATOM 2450 C CA . ASP A 1 309 ? 17.502 1.740 -29.549 1.00 83.75 309 ASP A CA 1
ATOM 2451 C C . ASP A 1 309 ? 17.473 2.995 -30.433 1.00 83.75 309 ASP A C 1
ATOM 2453 O O . ASP A 1 309 ? 17.693 2.936 -31.648 1.00 83.75 309 ASP A O 1
ATOM 2457 N N . ARG A 1 310 ? 17.238 4.168 -29.830 1.00 79.75 310 ARG A N 1
ATOM 2458 C CA . ARG A 1 310 ? 17.343 5.466 -30.514 1.00 79.75 310 ARG A CA 1
ATOM 2459 C C . ARG A 1 310 ? 18.772 5.769 -30.967 1.00 79.75 310 ARG A C 1
ATOM 2461 O O . ARG A 1 310 ? 18.963 6.210 -32.101 1.00 79.75 310 ARG A O 1
ATOM 2468 N N . ARG A 1 311 ? 19.776 5.522 -30.117 1.00 82.94 311 ARG A N 1
ATOM 2469 C CA . ARG A 1 311 ? 21.197 5.686 -30.478 1.00 82.94 311 ARG A CA 1
ATOM 2470 C C . ARG A 1 311 ? 21.599 4.733 -31.606 1.00 82.94 311 ARG A C 1
ATOM 2472 O O . ARG A 1 311 ? 22.167 5.191 -32.593 1.00 82.94 311 ARG A O 1
ATOM 2479 N N . ALA A 1 312 ? 21.193 3.468 -31.538 1.00 85.75 312 ALA A N 1
ATOM 2480 C CA . ALA A 1 312 ? 21.455 2.481 -32.583 1.00 85.75 312 ALA A CA 1
ATOM 2481 C C . ALA A 1 312 ? 20.806 2.858 -33.929 1.00 85.75 312 ALA A C 1
ATOM 2483 O O . ALA A 1 312 ? 21.413 2.680 -34.985 1.00 85.75 312 ALA A O 1
ATOM 2484 N N . ARG A 1 313 ? 19.586 3.421 -33.923 1.00 81.62 313 ARG A N 1
ATOM 2485 C CA . ARG A 1 313 ? 18.937 3.940 -35.145 1.00 81.62 313 ARG A CA 1
ATOM 2486 C C . ARG A 1 313 ? 19.682 5.129 -35.744 1.00 81.62 313 ARG A C 1
ATOM 2488 O O . ARG A 1 313 ? 19.789 5.223 -36.966 1.00 81.62 313 ARG A O 1
ATOM 2495 N N . LYS A 1 314 ? 20.233 5.998 -34.895 1.00 79.94 314 LYS A N 1
ATOM 2496 C CA . LYS A 1 314 ? 21.065 7.129 -35.319 1.00 79.94 314 LYS A CA 1
ATOM 2497 C C . LYS A 1 314 ? 22.365 6.661 -35.974 1.00 79.94 314 LYS A C 1
ATOM 2499 O O . LYS A 1 314 ? 22.700 7.151 -37.046 1.00 79.94 314 LYS A O 1
ATOM 2504 N N . GLU A 1 315 ? 23.055 5.698 -3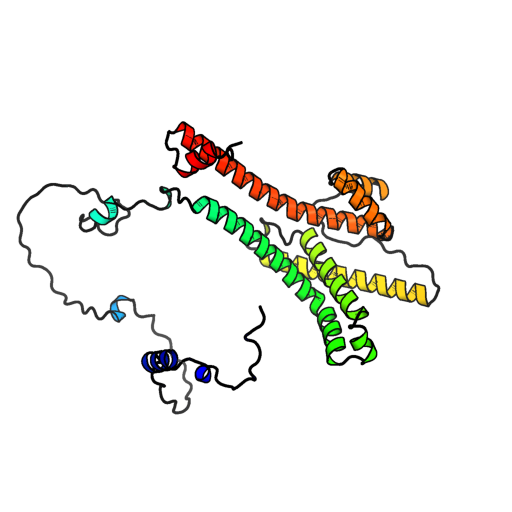5.370 1.00 84.56 315 GLU A N 1
ATOM 2505 C CA . GLU A 1 315 ? 24.291 5.118 -35.919 1.00 84.56 315 GLU A CA 1
ATOM 2506 C C . GLU A 1 315 ? 24.057 4.401 -37.255 1.00 84.56 315 GLU A C 1
ATOM 2508 O O . GLU A 1 315 ? 24.885 4.485 -38.157 1.00 84.56 315 GLU A O 1
ATOM 2513 N N . LYS A 1 316 ? 22.896 3.754 -37.420 1.00 84.06 316 LYS A N 1
ATOM 2514 C CA . LYS A 1 316 ? 22.497 3.077 -38.666 1.00 84.06 316 LYS A CA 1
ATOM 2515 C C . LYS A 1 316 ? 21.960 4.020 -39.752 1.00 84.06 316 LYS A C 1
ATOM 2517 O O . LYS A 1 316 ? 21.618 3.544 -40.828 1.00 84.06 316 LYS A O 1
ATOM 2522 N N . GLY A 1 317 ? 21.838 5.324 -39.484 1.00 79.31 317 GLY A N 1
ATOM 2523 C CA . GLY A 1 317 ? 21.280 6.300 -40.430 1.00 79.31 317 GLY A CA 1
ATOM 2524 C C . GLY A 1 317 ? 19.768 6.179 -40.674 1.00 79.31 317 GLY A C 1
ATOM 2525 O O . GLY A 1 317 ? 19.236 6.863 -41.541 1.00 79.31 317 GLY A O 1
ATOM 2526 N N . ASN A 1 318 ? 19.062 5.358 -39.891 1.00 76.75 318 ASN A N 1
ATOM 2527 C CA . ASN A 1 318 ? 17.619 5.118 -40.002 1.00 76.75 318 ASN A CA 1
ATOM 2528 C C . ASN A 1 318 ? 16.846 5.941 -38.955 1.00 76.75 318 ASN A C 1
ATOM 2530 O O . ASN A 1 318 ? 16.059 5.400 -38.172 1.00 76.75 318 ASN A O 1
ATOM 2534 N N . THR A 1 319 ? 17.104 7.249 -38.884 1.00 74.81 319 THR A N 1
ATOM 2535 C CA . THR A 1 319 ? 16.382 8.144 -37.969 1.00 74.81 319 THR A CA 1
ATOM 2536 C C . THR A 1 319 ? 14.942 8.339 -38.438 1.00 74.81 319 THR A C 1
ATOM 2538 O O . THR A 1 319 ? 14.661 8.497 -39.624 1.00 74.81 319 THR A O 1
ATOM 2541 N N . THR A 1 320 ? 13.990 8.300 -37.506 1.00 75.69 320 THR A N 1
ATOM 2542 C CA . THR A 1 320 ? 12.565 8.491 -37.821 1.00 75.69 320 THR A CA 1
ATOM 2543 C C . THR A 1 320 ? 12.186 9.974 -37.698 1.00 75.69 320 THR A C 1
ATOM 2545 O O . THR A 1 320 ? 12.7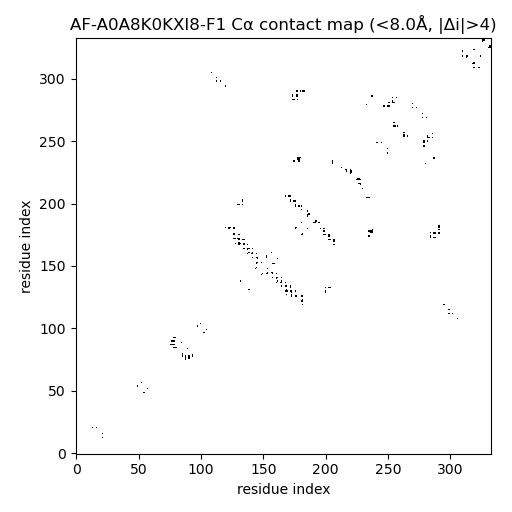85 10.700 -36.905 1.00 75.69 320 THR A O 1
ATOM 2548 N N . LEU A 1 321 ? 11.148 10.435 -38.414 1.00 73.50 321 LEU A N 1
ATOM 2549 C CA . LEU A 1 321 ? 10.594 11.801 -38.286 1.00 73.50 321 LEU A CA 1
ATOM 2550 C C . LEU A 1 321 ? 10.311 12.198 -36.823 1.00 73.50 321 LEU A C 1
ATOM 2552 O O . LEU A 1 321 ? 10.559 13.335 -36.426 1.00 73.50 321 LEU A O 1
ATOM 2556 N N . GLY A 1 322 ? 9.850 11.249 -36.001 1.00 76.75 322 GLY A N 1
ATOM 2557 C CA . GLY A 1 322 ? 9.631 11.464 -34.568 1.00 76.75 322 GLY A CA 1
ATOM 2558 C C . GLY A 1 322 ? 10.916 11.683 -33.757 1.00 76.75 322 GLY A C 1
ATOM 2559 O O . GLY A 1 322 ? 10.906 12.463 -32.807 1.00 76.75 322 GLY A O 1
ATOM 2560 N N . ASP A 1 323 ? 12.033 11.055 -34.138 1.00 72.69 323 ASP A N 1
ATOM 2561 C CA . ASP A 1 323 ? 13.330 11.283 -33.482 1.00 72.69 323 ASP A CA 1
ATOM 2562 C C . ASP A 1 323 ? 13.875 12.669 -33.827 1.00 72.69 323 ASP A C 1
ATOM 2564 O O . ASP A 1 323 ? 14.426 13.351 -32.964 1.00 72.69 323 ASP A O 1
ATOM 2568 N N . TRP A 1 324 ? 13.679 13.103 -35.076 1.00 75.50 324 TRP A N 1
ATOM 2569 C CA . TRP A 1 324 ? 14.047 14.445 -35.518 1.00 75.50 324 TRP A CA 1
ATOM 2570 C C . TRP A 1 324 ? 13.256 15.524 -34.764 1.00 75.50 324 TRP A C 1
ATOM 2572 O O . TRP A 1 324 ? 13.844 16.496 -34.288 1.00 75.50 324 TRP A O 1
ATOM 2582 N N . LEU A 1 325 ? 11.947 15.322 -34.563 1.00 78.50 325 LEU A N 1
ATOM 2583 C CA . LEU A 1 325 ? 11.103 16.250 -33.802 1.00 78.50 325 LEU A CA 1
ATOM 2584 C C . LEU A 1 325 ? 11.510 16.325 -32.318 1.00 78.50 325 LEU A C 1
ATOM 2586 O O 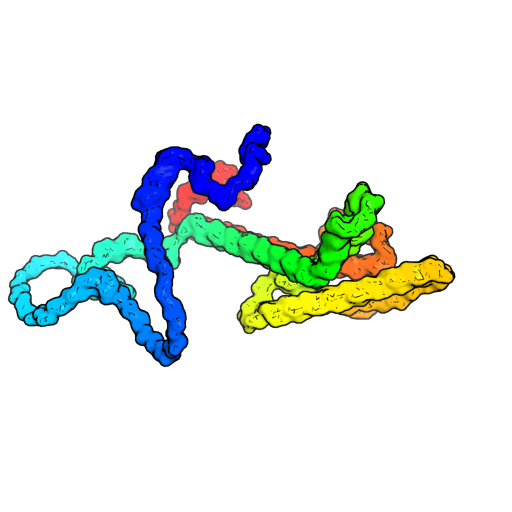. LEU A 1 325 ? 11.622 17.415 -31.760 1.00 78.50 325 LEU A O 1
ATOM 2590 N N . LYS A 1 326 ? 11.773 15.173 -31.681 1.00 75.38 326 LYS A N 1
ATOM 2591 C CA . LYS A 1 326 ? 12.244 15.107 -30.283 1.00 75.38 326 LYS A CA 1
ATOM 2592 C C . LYS A 1 326 ? 13.618 15.758 -30.106 1.00 75.38 326 LYS A C 1
ATOM 2594 O O . LYS A 1 326 ? 13.870 16.370 -29.070 1.00 75.38 326 LYS A O 1
ATOM 2599 N N . TRP A 1 327 ? 14.485 15.649 -31.113 1.00 73.75 327 TRP A N 1
ATOM 2600 C CA . TRP A 1 327 ? 15.784 16.316 -31.140 1.00 73.75 327 TRP A CA 1
ATOM 2601 C C . TRP A 1 327 ? 15.645 17.841 -31.235 1.00 73.75 327 TRP A C 1
ATOM 2603 O O . TRP A 1 327 ? 16.191 18.547 -30.392 1.00 73.75 327 TRP A O 1
ATOM 2613 N N . MET A 1 328 ? 14.849 18.349 -32.183 1.00 77.62 328 MET A N 1
ATOM 2614 C CA . MET A 1 328 ? 14.592 19.791 -32.323 1.00 77.62 328 MET A CA 1
ATOM 2615 C C . MET A 1 328 ? 13.893 20.393 -31.095 1.00 77.62 328 MET A C 1
ATOM 2617 O O . MET A 1 328 ? 14.126 21.549 -30.757 1.00 77.62 328 MET A O 1
ATOM 2621 N N . GLY A 1 329 ? 13.048 19.614 -30.415 1.00 76.56 329 GLY A N 1
ATOM 2622 C CA . GLY A 1 329 ? 12.324 20.050 -29.222 1.00 76.56 329 GLY A CA 1
ATOM 2623 C C . GLY A 1 329 ? 13.144 20.065 -27.928 1.00 76.56 329 GLY A C 1
ATOM 2624 O O . GLY A 1 329 ? 12.623 20.511 -26.911 1.00 76.56 329 GLY A O 1
ATOM 2625 N N . GLY A 1 330 ? 14.385 19.564 -27.921 1.00 67.69 330 GLY A N 1
ATOM 2626 C CA . GLY A 1 330 ? 15.214 19.492 -26.709 1.00 67.69 330 GLY A CA 1
ATOM 2627 C C . GLY A 1 330 ? 14.853 18.353 -25.745 1.00 67.69 330 GLY A C 1
ATOM 2628 O O . GLY A 1 330 ? 15.383 18.294 -24.642 1.00 67.69 330 GLY A O 1
ATOM 2629 N N . TRP A 1 331 ? 14.007 17.403 -26.158 1.00 62.75 331 TRP A N 1
ATOM 2630 C CA . TRP A 1 331 ? 13.617 16.225 -25.359 1.00 62.75 331 TRP A CA 1
ATOM 2631 C C . TRP A 1 331 ? 14.651 15.087 -25.465 1.00 62.75 331 TRP A C 1
ATOM 2633 O O . TRP A 1 331 ? 14.355 13.934 -25.153 1.00 62.75 331 TRP A O 1
ATOM 2643 N N . SER A 1 332 ? 15.846 15.385 -25.987 1.00 55.16 332 SER A N 1
ATOM 2644 C CA . SER A 1 332 ? 16.879 14.404 -26.330 1.00 55.16 332 SER A CA 1
ATOM 2645 C C . SER A 1 332 ? 18.032 14.302 -25.326 1.00 55.16 332 SER A C 1
ATOM 2647 O O . SER A 1 332 ? 19.021 13.645 -25.657 1.00 55.16 332 SER A O 1
ATOM 2649 N N . GLN A 1 333 ? 17.963 14.972 -24.170 1.00 44.66 333 GLN A N 1
ATOM 2650 C CA . GLN A 1 333 ? 18.967 14.823 -23.103 1.00 44.66 333 GLN A CA 1
ATOM 2651 C C . GLN A 1 333 ? 18.677 13.604 -22.225 1.00 44.66 333 GLN A C 1
ATOM 2653 O O . GLN A 1 333 ? 17.526 13.472 -21.763 1.00 44.66 333 GLN A O 1
#